Protein AF-A0AAD8E4R3-F1 (afdb_monomer)

Foldseek 3Di:
DVVVVVVPVVDPPPDDDVVVLVVVQLVCLLVVHDDPDDDPDPVVNVVVVVSNVVSVVVVVVVVVVVVVCQQCVPPPDDQQDPVSVLVDQAAEEEEPDPPVVVVVCVQNVDDDGHHYDPDPLVVLVCPQVDPRYDYDDDPLSNLLNCVVNVVPDPPRDDDDHPDDSDDDDDDDDDDPPDPCVVVVVVVVVVCVVVCVVVVCSCCNRPVPCVVVVVVVVCVVCVRGNPPDVVNCVVVVVVVVVVVVVVVVVVVVVVVVVVVVVVVPVVPPVVPD

Secondary structure (DSSP, 8-state):
-HHHHHHHHHS------HHHHHHHHHHHHHTTPPPS---SSHHHHHHHHHHHHHHHHHHHHHHHHHHHHHH---PPPP--SHHHHHHS-PEEEEE--TTHHHHHHTT-SS---EEEES-HHHHHHHHHH-TTEEE---HHHHHHHHHHHT---TT---PPPSS-S----------TT-TTHHHHHHHHHHHHHTTHHHHHHHHHH-TTSHHHHHHHHHHHHHH-----HHHHHHHHHHHHHHHHHHHHHHHHHHHHHHHHHHHSGGGTTT--

Nearest PDB structures (foldseek):
  8ayn-assembly1_A  TM=4.386E-01  e=5.448E-06  Rattus norvegicus
  7oce-assembly1_C  TM=4.559E-01  e=1.064E-05  Rattus norvegicus
  7oca-assembly1_C  TM=4.559E-01  e=1.358E-05  Rattus norvegicus
  8ss4-assembly1_C  TM=4.646E-01  e=2.818E-05  Rattus norvegicus
  8ss3-assembly1_C  TM=4.786E-01  e=5.505E-05  Rattus norvegicus

Structure (mmCIF, N/CA/C/O backbone):
data_AF-A0AAD8E4R3-F1
#
_entry.id   AF-A0AAD8E4R3-F1
#
loop_
_atom_site.group_PDB
_atom_site.id
_atom_site.type_symbol
_atom_site.label_atom_id
_atom_site.label_alt_id
_atom_site.label_comp_id
_atom_site.label_asym_id
_atom_site.label_entity_id
_atom_site.label_seq_id
_atom_site.pdbx_PDB_ins_code
_atom_site.Cartn_x
_atom_site.Cartn_y
_atom_site.Cartn_z
_atom_site.occupancy
_atom_site.B_iso_or_equiv
_atom_site.auth_seq_id
_atom_site.auth_comp_id
_atom_site.auth_asym_id
_atom_site.auth_atom_id
_atom_site.pdbx_PDB_model_num
ATOM 1 N N . MET A 1 1 ? -15.504 -5.323 31.135 1.00 43.97 1 MET A N 1
ATOM 2 C CA . MET A 1 1 ? -16.861 -5.585 31.682 1.00 43.97 1 MET A CA 1
ATOM 3 C C . MET A 1 1 ? -17.057 -6.992 32.255 1.00 43.97 1 MET A C 1
ATOM 5 O O . MET A 1 1 ? -17.792 -7.103 33.225 1.00 43.97 1 MET A O 1
ATOM 9 N N . VAL A 1 2 ? -16.380 -8.045 31.766 1.00 33.94 2 VAL A N 1
ATOM 10 C CA . VAL A 1 2 ? -16.428 -9.391 32.394 1.00 33.94 2 VAL A CA 1
ATOM 11 C C . VAL A 1 2 ? -15.926 -9.370 33.844 1.00 33.94 2 VAL A C 1
ATOM 13 O O . VAL A 1 2 ? -16.535 -9.988 34.706 1.00 33.94 2 VAL A O 1
ATOM 16 N N . VAL A 1 3 ? -14.895 -8.568 34.140 1.00 38.88 3 VAL A N 1
ATOM 17 C CA . VAL A 1 3 ? -14.387 -8.390 35.513 1.00 38.88 3 VAL A CA 1
ATOM 18 C C . VAL A 1 3 ? -15.436 -7.752 36.430 1.00 38.88 3 VAL A C 1
ATOM 20 O O . VAL A 1 3 ? -15.601 -8.230 37.539 1.00 38.88 3 VAL A O 1
ATOM 23 N N . VAL A 1 4 ? -16.212 -6.771 35.944 1.00 44.12 4 VAL A N 1
ATOM 24 C CA . VAL A 1 4 ? -17.293 -6.103 36.706 1.00 44.12 4 VAL A CA 1
ATOM 25 C C . VAL A 1 4 ? -18.466 -7.055 36.974 1.00 44.12 4 VAL A C 1
ATOM 27 O O . VAL A 1 4 ? -19.033 -7.075 38.062 1.00 44.12 4 VAL A O 1
ATOM 30 N N . SER A 1 5 ? -18.797 -7.908 35.999 1.00 42.09 5 SER A N 1
ATOM 31 C CA . SER A 1 5 ? -19.791 -8.972 36.178 1.00 42.09 5 SER A CA 1
ATOM 32 C C . SER A 1 5 ? -19.325 -10.057 37.155 1.00 42.09 5 SER A C 1
ATOM 34 O O . SER A 1 5 ? -20.170 -10.657 37.821 1.00 42.09 5 SER A O 1
ATOM 36 N N . LEU A 1 6 ? -18.020 -10.342 37.223 1.00 40.12 6 LEU A N 1
ATOM 37 C CA . LEU A 1 6 ? -17.458 -11.328 38.145 1.00 40.12 6 LEU A CA 1
ATOM 38 C C . LEU A 1 6 ? -17.364 -10.763 39.569 1.00 40.12 6 LEU A C 1
ATOM 40 O O . LEU A 1 6 ? -17.712 -11.459 40.521 1.00 40.12 6 LEU A O 1
ATOM 44 N N . SER A 1 7 ? -16.979 -9.492 39.727 1.00 42.09 7 SER A N 1
ATOM 45 C CA . SER A 1 7 ? -16.926 -8.829 41.036 1.00 42.09 7 SER A CA 1
ATOM 46 C C . SER A 1 7 ? -18.313 -8.618 41.651 1.00 42.09 7 SER A C 1
ATOM 48 O O . SER A 1 7 ? -18.456 -8.798 42.859 1.00 42.09 7 SER A O 1
ATOM 50 N N . LEU A 1 8 ? -19.357 -8.397 40.842 1.00 47.06 8 LEU A N 1
ATOM 51 C CA . LEU A 1 8 ? -20.755 -8.395 41.306 1.00 47.06 8 LEU A CA 1
ATOM 52 C C . LEU A 1 8 ? -21.269 -9.775 41.759 1.00 47.06 8 LEU A C 1
ATOM 54 O O . LEU A 1 8 ? -22.274 -9.847 42.458 1.00 47.06 8 LEU A O 1
ATOM 58 N N . LYS A 1 9 ? -20.608 -10.870 41.358 1.00 42.19 9 LYS A N 1
ATOM 59 C CA . LYS A 1 9 ? -20.987 -12.247 41.726 1.00 42.19 9 LYS A CA 1
ATOM 60 C C . LYS A 1 9 ? -20.239 -12.756 42.965 1.00 42.19 9 LYS A C 1
ATOM 62 O O . LYS A 1 9 ? -20.738 -13.649 43.640 1.00 42.19 9 LYS A O 1
ATOM 67 N N . ILE A 1 10 ? -19.054 -12.203 43.244 1.00 45.09 10 ILE A N 1
ATOM 68 C CA . ILE A 1 10 ? -18.200 -12.567 44.390 1.00 45.09 10 ILE A CA 1
ATOM 69 C C . ILE A 1 10 ? -18.637 -11.835 45.666 1.00 45.09 10 ILE A C 1
ATOM 71 O O . ILE A 1 10 ? -18.581 -12.405 46.752 1.00 45.09 10 ILE A O 1
ATOM 75 N N . PHE A 1 11 ? -19.134 -10.604 45.548 1.00 42.75 11 PHE A N 1
ATOM 76 C CA . PHE A 1 11 ? -19.785 -9.917 46.656 1.00 42.75 11 PHE A CA 1
ATOM 77 C C . PHE A 1 11 ? -21.289 -10.167 46.579 1.00 42.75 11 PHE A C 1
ATOM 79 O O . PHE A 1 11 ? -21.932 -9.741 45.626 1.00 42.75 11 PHE A O 1
ATOM 86 N N . ASN A 1 12 ? -21.859 -10.834 47.589 1.00 44.38 12 ASN A N 1
ATOM 87 C CA . ASN A 1 12 ? -23.302 -10.855 47.860 1.00 44.38 12 ASN A CA 1
ATOM 88 C C . ASN A 1 12 ? -23.785 -9.412 48.105 1.00 44.38 12 ASN A C 1
ATOM 90 O O . ASN A 1 12 ? -23.977 -8.984 49.244 1.00 44.38 12 ASN A O 1
ATOM 94 N N . ALA A 1 13 ? -23.915 -8.636 47.030 1.00 43.09 13 ALA A N 1
ATOM 95 C CA . ALA A 1 13 ? -24.327 -7.253 47.086 1.00 43.09 13 ALA A CA 1
ATOM 96 C C . ALA A 1 13 ? -25.775 -7.197 47.597 1.00 43.09 13 ALA A C 1
ATOM 98 O O . ALA A 1 13 ? -26.623 -7.995 47.178 1.00 43.09 13 ALA A O 1
ATOM 99 N N . PRO A 1 14 ? -26.068 -6.284 48.535 1.00 42.97 14 PRO A N 1
ATOM 100 C CA . PRO A 1 14 ? -27.365 -6.204 49.177 1.00 42.97 14 PRO A CA 1
ATOM 101 C C . PRO A 1 14 ? -28.417 -5.910 48.113 1.00 42.97 14 PRO A C 1
ATOM 103 O O . PRO A 1 14 ? -28.283 -4.928 47.393 1.00 42.97 14 PRO A O 1
ATOM 106 N N . LYS A 1 15 ? -29.426 -6.787 48.031 1.00 46.97 15 LYS A N 1
ATOM 107 C CA . LYS A 1 15 ? -30.701 -6.676 47.298 1.00 46.97 15 LYS A CA 1
ATOM 108 C C . LYS A 1 15 ? -30.870 -5.310 46.603 1.00 46.97 15 LYS A C 1
ATOM 110 O O . LYS A 1 15 ? -31.522 -4.417 47.146 1.00 46.97 15 LYS A O 1
ATOM 115 N N . SER A 1 16 ? -30.239 -5.127 45.439 1.00 50.09 16 SER A N 1
ATOM 116 C CA . SER A 1 16 ? -30.377 -3.875 44.699 1.00 50.09 16 SER A CA 1
ATOM 117 C C . SER A 1 16 ? -31.810 -3.787 44.181 1.00 50.09 16 SER A C 1
ATOM 119 O O . SER A 1 16 ? -32.475 -4.800 43.941 1.00 50.09 16 SER A O 1
ATOM 121 N N . SER A 1 17 ? -32.336 -2.569 44.081 1.00 54.31 17 SER A N 1
ATOM 122 C CA . SER A 1 17 ? -33.677 -2.347 43.551 1.00 54.31 17 SER A CA 1
ATOM 123 C C . SER A 1 17 ? -33.787 -2.960 42.148 1.00 54.31 17 SER A C 1
ATOM 125 O O . SER A 1 17 ? -32.892 -2.788 41.313 1.00 54.31 17 SER A O 1
ATOM 127 N N . GLY A 1 18 ? -34.886 -3.678 41.882 1.00 64.06 18 GLY A N 1
ATOM 128 C CA . GLY A 1 18 ? -35.057 -4.466 40.650 1.00 64.06 18 GLY A CA 1
ATOM 129 C C . GLY A 1 18 ? -34.831 -3.676 39.353 1.00 64.06 18 GLY A C 1
ATOM 130 O O . GLY A 1 18 ? -34.398 -4.238 38.352 1.00 64.06 18 GLY A O 1
ATOM 131 N N . TYR A 1 19 ? -35.028 -2.356 39.377 1.00 73.06 19 TYR A N 1
ATOM 132 C CA . TYR A 1 19 ? -34.801 -1.462 38.240 1.00 73.06 19 TYR A CA 1
ATOM 133 C C . TYR A 1 19 ? -33.363 -1.495 37.698 1.00 73.06 19 TYR A C 1
ATOM 135 O O . TYR A 1 19 ? -33.174 -1.526 36.483 1.00 73.06 19 TYR A O 1
ATOM 143 N N . SER A 1 20 ? -32.354 -1.533 38.575 1.00 75.69 20 SER A N 1
ATOM 144 C CA . SER A 1 20 ? -30.940 -1.561 38.163 1.00 75.69 20 SER A CA 1
ATOM 145 C C . SER A 1 20 ? -30.567 -2.869 37.456 1.00 75.69 20 SER A C 1
ATOM 147 O O . SER A 1 20 ? -29.884 -2.855 36.433 1.00 75.69 20 SER A O 1
ATOM 149 N N . GLU A 1 21 ? -31.092 -3.996 37.941 1.00 77.00 21 GLU A N 1
ATOM 150 C CA . GLU A 1 21 ? -30.897 -5.319 37.341 1.00 77.00 21 GLU A CA 1
ATOM 151 C C . GLU A 1 21 ? -31.545 -5.403 35.947 1.00 77.00 21 GLU A C 1
ATOM 153 O O . GLU A 1 21 ? -30.944 -5.906 34.996 1.00 77.00 21 GLU A O 1
ATOM 158 N N . HIS A 1 22 ? -32.754 -4.858 35.790 1.00 80.44 22 HIS A N 1
ATOM 159 C CA . HIS A 1 22 ? -33.442 -4.813 34.497 1.00 80.44 22 HIS A CA 1
ATOM 160 C C . HIS A 1 22 ? -32.725 -3.922 33.474 1.00 80.44 22 HIS A C 1
ATOM 162 O O . HIS A 1 22 ? -32.632 -4.288 32.298 1.00 80.44 22 HIS A O 1
ATOM 168 N N . PHE A 1 23 ? -32.180 -2.788 33.917 1.00 81.75 23 PHE A N 1
ATOM 169 C CA . PHE A 1 23 ? -31.399 -1.897 33.064 1.00 81.75 23 PHE A CA 1
ATOM 170 C C . PHE A 1 23 ? -30.114 -2.575 32.569 1.00 81.75 23 PHE A C 1
ATOM 172 O O . PHE A 1 23 ? -29.870 -2.630 31.364 1.00 81.75 23 PHE A O 1
ATOM 179 N N . LEU A 1 24 ? -29.347 -3.194 33.472 1.00 82.31 24 LEU A N 1
ATOM 180 C CA . LEU A 1 24 ? -28.121 -3.917 33.116 1.00 82.31 24 LEU A CA 1
ATOM 181 C C . LEU A 1 24 ? -28.383 -5.079 32.151 1.00 82.31 24 LEU A C 1
ATOM 183 O O . LEU A 1 24 ? -27.604 -5.287 31.219 1.00 82.31 24 LEU A O 1
ATOM 187 N N . ASN A 1 25 ? -29.491 -5.803 32.323 1.00 83.25 25 ASN A N 1
ATOM 188 C CA . ASN A 1 25 ? -29.886 -6.861 31.391 1.00 83.25 25 ASN A CA 1
ATOM 189 C C . ASN A 1 25 ? -30.194 -6.301 29.994 1.00 83.25 25 ASN A C 1
ATOM 191 O O . ASN A 1 25 ? -29.768 -6.883 29.001 1.00 83.25 25 ASN A O 1
ATOM 195 N N . THR A 1 26 ? -30.867 -5.151 29.908 1.00 86.19 26 THR A N 1
ATOM 196 C CA . THR A 1 26 ? -31.157 -4.468 28.633 1.00 86.19 26 THR A CA 1
ATOM 197 C C . THR A 1 26 ? -29.868 -4.054 27.915 1.00 86.19 26 THR A C 1
ATOM 199 O O . THR A 1 26 ? -29.701 -4.360 26.732 1.00 86.19 26 THR A O 1
ATOM 202 N N . CYS A 1 27 ? -28.924 -3.442 28.639 1.00 85.69 27 CYS A N 1
ATOM 203 C CA . CYS A 1 27 ? -27.604 -3.084 28.112 1.00 85.69 27 CYS A CA 1
ATOM 204 C C . CYS A 1 27 ? -26.784 -4.312 27.689 1.00 85.69 27 CYS A C 1
ATOM 206 O O . CYS A 1 27 ? -26.078 -4.261 26.686 1.00 85.69 27 CYS A O 1
ATOM 208 N N . SER A 1 28 ? -26.889 -5.420 28.426 1.00 86.62 28 SER A N 1
ATOM 209 C CA . SER A 1 28 ? -26.170 -6.662 28.114 1.00 86.62 28 SER A CA 1
ATOM 210 C C . SER A 1 28 ? -26.641 -7.269 26.795 1.00 86.62 28 SER A C 1
ATOM 212 O O . SER A 1 28 ? -25.805 -7.596 25.959 1.00 86.62 28 SER A O 1
ATOM 214 N N . VAL A 1 29 ? -27.959 -7.342 26.561 1.00 88.44 29 VAL A N 1
ATOM 215 C CA . VAL A 1 29 ? -28.508 -7.808 25.273 1.00 88.44 29 VAL A CA 1
ATOM 216 C C . VAL A 1 29 ? -28.043 -6.922 24.124 1.00 88.44 29 VAL A C 1
ATOM 218 O O . VAL A 1 29 ? -27.639 -7.441 23.088 1.00 88.44 29 VAL A O 1
ATOM 221 N N . PHE A 1 30 ? -28.057 -5.600 24.320 1.00 88.94 30 PHE A N 1
ATOM 222 C CA . PHE A 1 30 ? -27.606 -4.662 23.296 1.00 88.94 30 PHE A CA 1
ATOM 223 C C . PHE A 1 30 ? -26.139 -4.895 22.927 1.00 88.94 30 PHE A C 1
ATOM 225 O O . PHE A 1 30 ? -25.810 -4.975 21.753 1.00 88.94 30 PHE A O 1
ATOM 232 N N . LEU A 1 31 ? -25.273 -5.113 23.921 1.00 87.00 31 LEU A N 1
ATOM 233 C CA . LEU A 1 31 ? -23.855 -5.443 23.737 1.00 87.00 31 LEU A CA 1
ATOM 234 C C . LEU A 1 31 ? -23.600 -6.899 23.297 1.00 87.00 31 LEU A C 1
ATOM 236 O O . LEU A 1 31 ? -22.450 -7.331 23.286 1.00 87.00 31 LEU A O 1
ATOM 240 N N . SER A 1 32 ? -24.642 -7.665 22.947 1.00 87.50 32 SER A N 1
ATOM 241 C CA . SER A 1 32 ? -24.556 -9.093 22.590 1.00 87.50 32 SER A CA 1
ATOM 242 C C . SER A 1 32 ? -23.911 -9.975 23.673 1.00 87.50 32 SER A C 1
ATOM 244 O O . SER A 1 32 ? -23.294 -10.999 23.384 1.00 87.50 32 SER A O 1
ATOM 246 N N . VAL A 1 33 ? -24.066 -9.592 24.943 1.00 86.94 33 VAL A N 1
ATOM 247 C CA . VAL A 1 33 ? -23.610 -10.348 26.117 1.00 86.94 33 VAL A CA 1
ATOM 248 C C . VAL A 1 33 ? -24.755 -11.236 26.630 1.00 86.94 33 VAL A C 1
ATOM 250 O O . VAL A 1 33 ? -25.892 -10.766 26.741 1.00 86.94 33 VAL A O 1
ATOM 253 N N . PRO A 1 34 ? -24.493 -12.510 26.982 1.00 79.06 34 PRO A N 1
ATOM 254 C CA . PRO A 1 34 ? -25.525 -13.411 27.483 1.00 79.06 34 PRO A CA 1
ATOM 255 C C . PRO A 1 34 ? -26.129 -12.915 28.804 1.00 79.06 34 PRO A C 1
ATOM 257 O O . PRO A 1 34 ? -25.421 -12.535 29.737 1.00 79.06 34 PRO A O 1
ATOM 260 N N . VAL A 1 35 ? -27.460 -12.964 28.896 1.00 82.81 35 VAL A N 1
ATOM 261 C CA . VAL A 1 35 ? -28.218 -12.581 30.095 1.00 82.81 35 VAL A CA 1
ATOM 262 C C . VAL A 1 35 ? -28.508 -13.808 30.956 1.00 82.81 35 VAL A C 1
ATOM 264 O O . VAL A 1 35 ? -28.960 -14.836 30.461 1.00 82.81 35 VAL A O 1
ATOM 267 N N . ASN A 1 36 ? -28.305 -13.687 32.270 1.00 70.56 36 ASN A N 1
ATOM 268 C CA . ASN A 1 36 ? -28.438 -14.805 33.214 1.00 70.56 36 ASN A CA 1
ATOM 269 C C . ASN A 1 36 ? -29.880 -15.113 33.657 1.00 70.56 36 ASN A C 1
ATOM 271 O O . ASN A 1 36 ? -30.116 -16.150 34.275 1.00 70.56 36 ASN A O 1
ATOM 275 N N . ARG A 1 37 ? -30.850 -14.221 33.414 1.00 74.94 37 ARG A N 1
ATOM 276 C CA . ARG A 1 37 ? -32.235 -14.394 33.882 1.00 74.94 37 ARG A CA 1
ATOM 277 C C . ARG A 1 37 ? -33.254 -14.094 32.796 1.00 74.94 37 ARG A C 1
ATOM 279 O O . ARG A 1 37 ? -33.274 -13.012 32.220 1.00 74.94 37 ARG A O 1
ATOM 286 N N . MET A 1 38 ? -34.147 -15.053 32.583 1.00 77.94 38 MET A N 1
ATOM 287 C CA . MET A 1 38 ? -35.231 -14.952 31.614 1.00 77.94 38 MET A CA 1
ATOM 288 C C . MET A 1 38 ? -36.471 -14.274 32.231 1.00 77.94 38 MET A C 1
ATOM 290 O O . MET A 1 38 ? -36.813 -14.569 33.383 1.00 77.94 38 MET A O 1
ATOM 294 N N . PRO A 1 39 ? -37.180 -13.393 31.497 1.00 80.81 39 PRO A N 1
ATOM 295 C CA . PRO A 1 39 ? -38.412 -12.784 31.989 1.00 80.81 39 PRO A CA 1
ATOM 296 C C . PRO A 1 39 ? -39.505 -13.836 32.224 1.00 80.81 39 PRO A C 1
ATOM 298 O O . PRO A 1 39 ? -39.762 -14.676 31.362 1.00 80.81 39 PRO A O 1
ATOM 301 N N . LYS A 1 40 ? -40.186 -13.765 33.375 1.00 81.56 40 LYS A N 1
ATOM 302 C CA . LYS A 1 40 ? -41.201 -14.757 33.782 1.00 81.56 40 LYS A CA 1
ATOM 303 C C . LYS A 1 40 ? -42.574 -14.555 33.125 1.00 81.56 40 LYS A C 1
ATOM 305 O O . LYS A 1 40 ? -43.298 -15.521 32.919 1.00 81.56 40 LYS A O 1
ATOM 310 N N . HIS A 1 41 ? -42.944 -13.316 32.792 1.00 86.19 41 HIS A N 1
ATOM 311 C CA . HIS A 1 41 ? -44.269 -12.989 32.252 1.00 86.19 41 HIS A CA 1
ATOM 312 C C . HIS A 1 41 ? -44.287 -12.935 30.721 1.00 86.19 41 HIS A C 1
ATOM 314 O O . HIS A 1 41 ? -43.417 -12.319 30.107 1.00 86.19 41 HIS A O 1
ATOM 320 N N . GLN A 1 42 ? -45.336 -13.495 30.107 1.00 82.50 42 GLN A N 1
ATOM 321 C CA . GLN A 1 42 ? -45.476 -13.598 28.648 1.00 82.50 42 GLN A CA 1
ATOM 322 C C . GLN A 1 42 ? -45.415 -12.241 27.931 1.00 82.50 42 GLN A C 1
ATOM 324 O O . GLN A 1 42 ? -44.711 -12.108 26.937 1.00 82.50 42 GLN A O 1
ATOM 329 N N . ARG A 1 43 ? -46.083 -11.210 28.465 1.00 86.12 43 ARG A N 1
ATOM 330 C CA . ARG A 1 43 ? -46.062 -9.853 27.882 1.00 86.12 43 ARG A CA 1
ATOM 331 C C . ARG A 1 43 ? -44.645 -9.269 27.835 1.00 86.12 43 ARG A C 1
ATOM 333 O O . ARG A 1 43 ? -44.245 -8.689 26.834 1.00 86.12 43 ARG A O 1
ATOM 340 N N . VAL A 1 44 ? -43.869 -9.478 28.901 1.00 84.44 44 VAL A N 1
ATOM 341 C CA . VAL A 1 44 ? -42.479 -9.007 29.004 1.00 84.44 44 VAL A CA 1
ATOM 342 C C . VAL A 1 44 ? -41.556 -9.822 28.097 1.00 84.44 44 VAL A C 1
ATOM 344 O O . VAL A 1 44 ? -40.633 -9.261 27.518 1.00 84.44 44 VAL A O 1
ATOM 347 N N . ARG A 1 45 ? -41.821 -11.124 27.907 1.00 86.56 45 ARG A N 1
ATOM 348 C CA . ARG A 1 45 ? -41.075 -11.962 26.952 1.00 86.56 45 ARG A CA 1
ATOM 349 C C . ARG A 1 45 ? -41.203 -11.453 25.519 1.00 86.56 45 ARG A C 1
ATOM 351 O O . ARG A 1 45 ? -40.197 -11.438 24.822 1.00 86.56 45 ARG A O 1
ATOM 358 N N . THR A 1 46 ? -42.386 -11.005 25.094 1.00 87.25 46 THR A N 1
ATOM 359 C CA . THR A 1 46 ? -42.575 -10.448 23.744 1.00 87.25 46 THR A CA 1
ATOM 360 C C . THR A 1 46 ? -41.762 -9.169 23.544 1.00 87.25 46 THR A C 1
ATOM 362 O O . THR A 1 46 ? -41.056 -9.043 22.548 1.00 87.25 46 THR A O 1
ATOM 365 N N . VAL A 1 47 ? -41.797 -8.251 24.516 1.00 88.62 47 VAL A N 1
ATOM 366 C CA . VAL A 1 47 ? -41.003 -7.008 24.471 1.00 88.62 47 VAL A CA 1
ATOM 367 C C . VAL A 1 47 ? -39.503 -7.313 24.481 1.00 88.62 47 VAL A C 1
ATOM 369 O O . VAL A 1 47 ? -38.747 -6.750 23.697 1.00 88.62 47 VAL A O 1
ATOM 372 N N . PHE A 1 48 ? -39.072 -8.250 25.325 1.00 87.31 48 PHE A N 1
ATOM 373 C CA . PHE A 1 48 ? -37.678 -8.681 25.400 1.00 87.31 48 PHE A CA 1
ATOM 374 C C . PHE A 1 48 ? -37.200 -9.337 24.099 1.00 87.31 48 PHE A C 1
ATOM 376 O O . PHE A 1 48 ? -36.091 -9.076 23.648 1.00 87.31 48 PHE A O 1
ATOM 383 N N . PHE A 1 49 ? -38.043 -10.146 23.458 1.00 89.12 49 PHE A N 1
ATOM 384 C CA . PHE A 1 49 ? -37.734 -10.741 22.160 1.00 89.12 49 PHE A CA 1
ATOM 385 C C . PHE A 1 49 ? -37.595 -9.679 21.062 1.00 89.12 49 PHE A C 1
ATOM 387 O O . PHE A 1 49 ? -36.636 -9.718 20.296 1.00 89.12 49 PHE A O 1
ATOM 394 N N . ALA A 1 50 ? -38.487 -8.683 21.030 1.00 91.56 50 ALA A N 1
ATOM 395 C CA . ALA A 1 50 ? -38.356 -7.545 20.121 1.00 91.56 50 ALA A CA 1
ATOM 396 C C . ALA A 1 50 ? -37.053 -6.758 20.367 1.00 91.56 50 ALA A C 1
ATOM 398 O O . ALA A 1 50 ? -36.389 -6.362 19.412 1.00 91.56 50 ALA A O 1
ATOM 399 N N . TRP A 1 51 ? -36.643 -6.595 21.631 1.00 91.19 51 TRP A N 1
ATOM 400 C CA . TRP A 1 51 ? -35.370 -5.963 21.993 1.00 91.19 51 TRP A CA 1
ATOM 401 C C . TRP A 1 51 ? -34.148 -6.761 21.521 1.00 91.19 51 TRP A C 1
ATOM 403 O O . TRP A 1 51 ? -33.183 -6.173 21.030 1.00 91.19 51 TRP A O 1
ATOM 413 N N . ILE A 1 52 ? -34.193 -8.094 21.625 1.00 90.88 52 ILE A N 1
ATOM 414 C CA . ILE A 1 52 ? -33.146 -8.973 21.085 1.00 90.88 52 ILE A CA 1
ATOM 415 C C . ILE A 1 52 ? -33.041 -8.797 19.571 1.00 90.88 52 ILE A C 1
ATOM 417 O O . ILE A 1 52 ? -31.941 -8.592 19.066 1.00 90.88 52 ILE A O 1
ATOM 421 N N . LEU A 1 53 ? -34.169 -8.846 18.855 1.00 93.25 53 LEU A N 1
ATOM 422 C CA . LEU A 1 53 ? -34.184 -8.669 17.403 1.00 93.25 53 LEU A CA 1
ATOM 423 C C . LEU A 1 53 ? -33.625 -7.304 17.004 1.00 93.25 53 LEU A C 1
ATOM 425 O O . LEU A 1 53 ? -32.754 -7.238 16.144 1.00 93.25 53 LEU A O 1
ATOM 429 N N . PHE A 1 54 ? -34.069 -6.230 17.661 1.00 93.88 54 PHE A N 1
ATOM 430 C CA . PHE A 1 54 ? -33.537 -4.888 17.437 1.00 93.88 54 PHE A CA 1
ATOM 431 C C . PHE A 1 54 ? -32.019 -4.830 17.649 1.00 93.88 54 PHE A C 1
ATOM 433 O O . PHE A 1 54 ? -31.301 -4.324 16.790 1.00 93.88 54 PHE A O 1
ATOM 440 N N . SER A 1 55 ? -31.528 -5.387 18.760 1.00 93.06 55 SER A N 1
ATOM 441 C CA . SER A 1 55 ? -30.097 -5.407 19.084 1.00 93.06 55 SER A CA 1
ATOM 442 C C . SER A 1 55 ? -29.292 -6.193 18.047 1.00 93.06 55 SER A C 1
ATOM 444 O O . SER A 1 55 ? -28.223 -5.752 17.635 1.00 93.06 55 SER A O 1
ATOM 446 N N . LEU A 1 56 ? -29.828 -7.323 17.575 1.00 92.06 56 LEU A N 1
ATOM 447 C CA . LEU A 1 56 ? -29.217 -8.135 16.526 1.00 92.06 56 LEU A CA 1
ATOM 448 C C . LEU A 1 56 ? -29.143 -7.370 15.202 1.00 92.06 56 LEU A C 1
ATOM 450 O O . LEU A 1 56 ? -28.066 -7.282 14.619 1.00 92.06 56 LEU A O 1
ATOM 454 N N . PHE A 1 57 ? -30.243 -6.754 14.759 1.00 95.12 57 PHE A N 1
ATOM 455 C CA . PHE A 1 57 ? -30.239 -5.934 13.545 1.00 95.12 57 PHE A CA 1
ATOM 456 C C . PHE A 1 57 ? -29.252 -4.772 13.657 1.00 95.12 57 PHE A C 1
ATOM 458 O O . PHE A 1 57 ? -28.429 -4.581 12.763 1.00 95.12 57 PHE A O 1
ATOM 465 N N . PHE A 1 58 ? -29.265 -4.045 14.775 1.00 92.88 58 PHE A N 1
ATOM 466 C CA . PHE A 1 58 ? -28.336 -2.945 15.008 1.00 92.88 58 PHE A CA 1
ATOM 467 C C . PHE A 1 58 ? -26.872 -3.401 14.925 1.00 92.88 58 PHE A C 1
ATOM 469 O O . PHE A 1 58 ? -26.081 -2.792 14.206 1.00 92.88 58 PHE A O 1
ATOM 476 N N . MET A 1 59 ? -26.521 -4.507 15.589 1.00 92.62 59 MET A N 1
ATOM 477 C CA . MET A 1 59 ? -25.162 -5.053 15.556 1.00 92.62 59 MET A CA 1
ATOM 478 C C . MET A 1 59 ? -24.754 -5.524 14.162 1.00 92.62 59 MET A C 1
ATOM 480 O O . MET A 1 59 ? -23.631 -5.259 13.743 1.00 92.62 59 MET A O 1
ATOM 484 N N . THR A 1 60 ? -25.660 -6.154 13.410 1.00 93.69 60 THR A N 1
ATOM 485 C CA . THR A 1 60 ? -25.366 -6.563 12.028 1.00 93.69 60 THR A CA 1
ATOM 486 C C . THR A 1 60 ? -25.12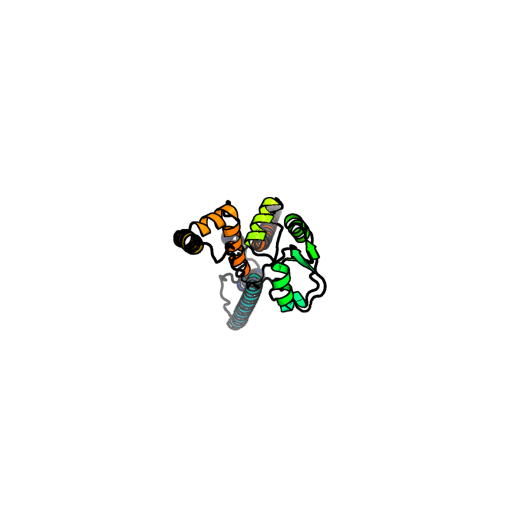8 -5.370 11.105 1.00 93.69 60 THR A C 1
ATOM 488 O O . THR A 1 60 ? -24.185 -5.401 10.320 1.00 93.69 60 THR A O 1
ATOM 491 N N . VAL A 1 61 ? -25.917 -4.295 11.224 1.00 95.19 61 VAL A N 1
ATOM 492 C CA . VAL A 1 61 ? -25.732 -3.069 10.431 1.00 95.19 61 VAL A CA 1
ATOM 493 C C . VAL A 1 61 ? -24.419 -2.384 10.796 1.00 95.19 61 VAL A C 1
ATOM 495 O O . VAL A 1 61 ? -23.655 -2.011 9.909 1.00 95.19 61 VAL A O 1
ATOM 498 N N . PHE A 1 62 ? -24.128 -2.253 12.092 1.00 91.06 62 PHE A N 1
ATOM 499 C CA . PHE A 1 62 ? -22.873 -1.673 12.558 1.00 91.06 62 PHE A CA 1
ATOM 500 C C . PHE A 1 62 ? -21.664 -2.480 12.069 1.00 91.06 62 PHE A C 1
ATOM 502 O O . PHE A 1 62 ? -20.721 -1.907 11.526 1.00 91.06 62 PHE A O 1
ATOM 509 N N . GLN A 1 63 ? -21.710 -3.808 12.196 1.00 90.25 63 GLN A N 1
ATOM 510 C CA . GLN A 1 63 ? -20.655 -4.686 11.703 1.00 90.25 63 GLN A CA 1
ATOM 511 C C . GLN A 1 63 ? -20.492 -4.557 10.186 1.00 90.25 63 GLN A C 1
ATOM 513 O O . GLN A 1 63 ? -19.371 -4.381 9.726 1.00 90.25 63 GLN A O 1
ATOM 518 N N . ALA A 1 64 ? -21.583 -4.585 9.415 1.00 92.25 64 ALA A N 1
ATOM 519 C CA . ALA A 1 64 ? -21.534 -4.433 7.963 1.00 92.25 64 ALA A CA 1
ATOM 520 C C . ALA A 1 64 ? -20.916 -3.090 7.544 1.00 92.25 64 ALA A C 1
ATOM 522 O O . ALA A 1 64 ? -20.068 -3.057 6.654 1.00 92.25 64 ALA A O 1
ATOM 523 N N . PHE A 1 65 ? -21.279 -1.998 8.220 1.00 89.69 65 PHE A N 1
ATOM 524 C CA . PHE A 1 65 ? -20.703 -0.675 7.982 1.00 89.69 65 PHE A CA 1
ATOM 525 C C . PHE A 1 65 ? -19.194 -0.646 8.257 1.00 89.69 65 PHE A C 1
ATOM 527 O O . PHE A 1 65 ? -18.418 -0.213 7.407 1.00 89.69 65 PHE A O 1
ATOM 534 N N . ILE A 1 66 ? -18.762 -1.154 9.414 1.00 86.12 66 ILE A N 1
ATOM 535 C CA . ILE A 1 66 ? -17.342 -1.209 9.785 1.00 86.12 66 ILE A CA 1
ATOM 536 C C . ILE A 1 66 ? -16.554 -2.121 8.835 1.00 86.12 66 ILE A C 1
ATOM 538 O O . ILE A 1 66 ? -15.457 -1.765 8.409 1.00 86.12 66 ILE A O 1
ATOM 542 N N . THR A 1 67 ? -17.109 -3.273 8.454 1.00 86.25 67 THR A N 1
ATOM 543 C CA . THR A 1 67 ? -16.495 -4.170 7.468 1.00 86.25 67 THR A CA 1
ATOM 544 C C . THR A 1 67 ? -16.359 -3.489 6.111 1.00 86.25 67 THR A C 1
ATOM 546 O O . THR A 1 67 ? -15.296 -3.590 5.505 1.00 86.25 67 THR A O 1
ATOM 549 N N . SER A 1 68 ? -17.377 -2.756 5.653 1.00 84.62 68 SER A N 1
ATOM 550 C CA . SER A 1 68 ? -17.297 -1.982 4.410 1.00 84.62 68 SER A CA 1
ATOM 551 C C . SER A 1 68 ? -16.192 -0.932 4.482 1.00 84.62 68 SER A C 1
ATOM 553 O O . SER A 1 68 ? -15.374 -0.864 3.574 1.00 84.62 68 SER A O 1
ATOM 555 N N . PHE A 1 69 ? -16.120 -0.174 5.579 1.00 82.50 69 PHE A N 1
ATOM 556 C CA . PHE A 1 69 ? -15.093 0.847 5.789 1.00 82.50 69 PHE A CA 1
ATOM 557 C C . PHE A 1 69 ? -13.668 0.272 5.786 1.00 82.50 69 PHE A C 1
ATOM 559 O O . PHE A 1 69 ? -12.744 0.903 5.283 1.00 82.50 69 PHE A O 1
ATOM 566 N N . PHE A 1 70 ? -13.472 -0.929 6.335 1.00 77.75 70 PHE A N 1
ATOM 567 C CA . PHE A 1 70 ? -12.164 -1.589 6.307 1.00 77.75 70 PHE A CA 1
ATOM 568 C C . PHE A 1 70 ? -11.844 -2.270 4.975 1.00 77.75 70 PHE A C 1
ATOM 570 O O . PHE A 1 70 ? -10.669 -2.414 4.645 1.00 77.75 70 PHE A O 1
ATOM 577 N N . THR A 1 71 ? -12.861 -2.699 4.227 1.00 76.19 71 THR A N 1
ATOM 578 C CA . THR A 1 71 ? -12.671 -3.344 2.920 1.00 76.19 71 THR A CA 1
ATOM 579 C C . THR A 1 71 ? -12.336 -2.307 1.857 1.00 76.19 71 THR A C 1
ATOM 581 O O . THR A 1 71 ? -11.398 -2.498 1.090 1.00 76.19 71 THR A O 1
ATOM 584 N N . ASP A 1 72 ? -13.054 -1.187 1.856 1.00 71.25 72 ASP A N 1
ATOM 585 C CA . ASP A 1 72 ? -12.785 -0.053 0.986 1.00 71.25 72 ASP A CA 1
ATOM 586 C C . ASP A 1 72 ? -12.810 1.238 1.817 1.00 71.25 72 ASP A C 1
ATOM 588 O O . ASP A 1 72 ? -13.884 1.780 2.101 1.00 71.25 72 ASP A O 1
ATOM 592 N N . PRO A 1 73 ? -11.636 1.752 2.228 1.00 65.44 73 PRO A N 1
ATOM 593 C CA . PRO A 1 73 ? -11.554 2.993 2.990 1.00 65.44 73 PRO A CA 1
ATOM 594 C C . PRO A 1 73 ? -11.900 4.238 2.153 1.00 65.44 73 PRO A C 1
ATOM 596 O O . PRO A 1 73 ? -11.731 5.354 2.645 1.00 65.44 73 PRO A O 1
ATOM 599 N N . GLY A 1 74 ? -12.360 4.082 0.905 1.00 62.19 74 GLY A N 1
ATOM 600 C CA . GLY A 1 74 ? -12.696 5.189 0.020 1.00 62.19 74 GLY A CA 1
ATOM 601 C C . GLY A 1 74 ? -11.442 5.924 -0.430 1.00 62.19 74 GLY A C 1
ATOM 602 O O . GLY A 1 74 ? -11.362 7.150 -0.319 1.00 62.19 74 GLY A O 1
ATOM 603 N N . LYS A 1 75 ? -10.425 5.182 -0.893 1.00 65.69 75 LYS A N 1
ATOM 604 C CA . LYS A 1 75 ? -9.239 5.814 -1.490 1.00 65.69 75 LYS A CA 1
ATOM 605 C C . LYS A 1 75 ? -9.703 6.670 -2.671 1.00 65.69 75 LYS A C 1
ATOM 607 O O . LYS A 1 75 ? -10.493 6.216 -3.493 1.00 65.69 75 LYS A O 1
ATOM 612 N N . LEU A 1 76 ? -9.211 7.909 -2.747 1.00 67.69 76 LEU A N 1
ATOM 613 C CA . 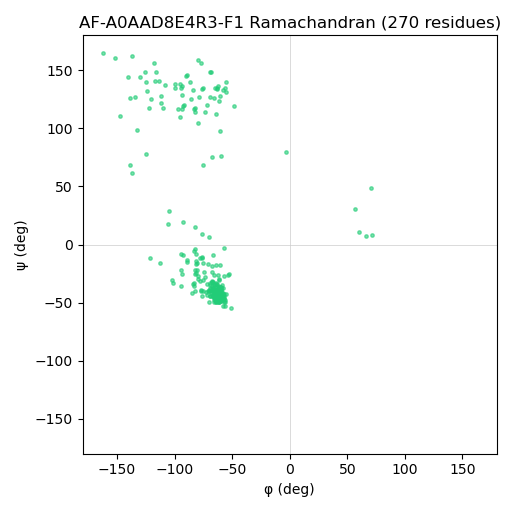LEU A 1 76 ? -9.463 8.762 -3.905 1.00 67.69 76 LEU A CA 1
ATOM 614 C C . LEU A 1 76 ? -9.006 8.036 -5.166 1.00 67.69 76 LEU A C 1
ATOM 616 O O . LEU A 1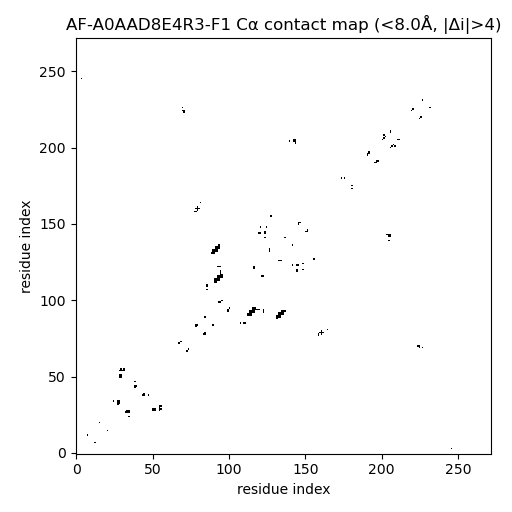 76 ? -7.874 7.540 -5.208 1.00 67.69 76 LEU A O 1
ATOM 620 N N . HIS A 1 77 ? -9.891 8.017 -6.164 1.00 80.00 77 HIS A N 1
ATOM 621 C CA . HIS A 1 77 ? -9.598 7.502 -7.494 1.00 80.00 77 HIS A CA 1
ATOM 622 C C . HIS A 1 77 ? -8.273 8.087 -7.983 1.00 80.00 77 HIS A C 1
ATOM 624 O O . HIS A 1 77 ? -8.115 9.309 -8.051 1.00 80.00 77 HIS A O 1
ATOM 630 N N . GLN A 1 78 ? -7.305 7.212 -8.243 1.00 83.06 78 GLN A N 1
ATOM 631 C CA . GLN A 1 78 ? -6.031 7.597 -8.835 1.00 83.06 78 GLN A CA 1
ATOM 632 C C . GLN A 1 78 ? -6.170 7.532 -10.351 1.00 83.06 78 GLN A C 1
ATOM 634 O O . GLN A 1 78 ? -6.875 6.672 -10.867 1.00 83.06 78 GLN A O 1
ATOM 639 N N . ILE A 1 79 ? -5.483 8.431 -11.054 1.00 84.56 79 ILE A N 1
ATOM 640 C CA . ILE A 1 79 ? -5.455 8.430 -12.518 1.00 84.56 79 ILE A CA 1
ATOM 641 C C . ILE A 1 79 ? -4.780 7.138 -12.974 1.00 84.56 79 ILE A C 1
ATOM 643 O O . ILE A 1 79 ? -3.581 6.971 -12.746 1.00 84.56 79 ILE A O 1
ATOM 647 N N . ASP A 1 80 ? -5.542 6.246 -13.602 1.00 85.62 80 ASP A N 1
ATOM 648 C CA . ASP A 1 80 ? -5.073 4.898 -13.954 1.00 85.62 80 ASP A CA 1
ATOM 649 C C . ASP A 1 80 ? -5.150 4.601 -15.456 1.00 85.62 80 ASP A C 1
ATOM 651 O O . ASP A 1 80 ? -4.585 3.620 -15.939 1.00 85.62 80 ASP A O 1
ATOM 655 N N . THR A 1 81 ? -5.826 5.469 -16.214 1.00 84.44 81 THR A N 1
ATOM 656 C CA . THR A 1 81 ? -5.974 5.341 -17.664 1.00 84.44 81 THR A CA 1
ATOM 657 C C . THR A 1 81 ? -5.355 6.522 -18.403 1.00 84.44 81 THR A C 1
ATOM 659 O O . THR A 1 81 ? -5.223 7.634 -17.882 1.00 84.44 81 THR A O 1
ATOM 662 N N . ASN A 1 82 ? -4.992 6.291 -19.667 1.00 80.31 82 ASN A N 1
ATOM 663 C CA . ASN A 1 82 ? -4.490 7.356 -20.535 1.00 80.31 82 ASN A CA 1
ATOM 664 C C . ASN A 1 82 ? -5.540 8.459 -20.727 1.00 80.31 82 ASN A C 1
ATOM 666 O O . ASN A 1 82 ? -5.193 9.633 -20.679 1.00 80.31 82 ASN A O 1
ATOM 670 N N . GLU A 1 83 ? -6.814 8.090 -20.878 1.00 82.56 83 GLU A N 1
ATOM 671 C CA . GLU A 1 83 ? -7.920 9.041 -21.046 1.00 82.56 83 GLU A CA 1
ATOM 672 C C . GLU A 1 83 ? -8.076 9.953 -19.819 1.00 82.56 83 GLU A C 1
ATOM 674 O O . GLU A 1 83 ? -8.242 11.167 -19.946 1.00 82.56 83 GLU A O 1
ATOM 679 N N . GLU A 1 84 ? -7.961 9.402 -18.610 1.00 85.62 84 GLU A N 1
ATOM 680 C CA . GLU A 1 84 ? -7.973 10.193 -17.376 1.00 85.62 84 GLU A CA 1
ATOM 681 C C . GLU A 1 84 ? -6.749 11.104 -17.267 1.00 85.62 84 GLU A C 1
ATOM 683 O O . GLU A 1 84 ? -6.866 12.259 -16.854 1.00 85.62 84 GLU A O 1
ATOM 688 N N . LEU A 1 85 ? -5.572 10.620 -17.669 1.00 85.25 85 LEU A N 1
ATOM 689 C CA . LEU A 1 85 ? -4.344 11.412 -17.658 1.00 85.25 85 LEU A CA 1
ATOM 690 C C . LEU A 1 85 ? -4.397 12.571 -18.655 1.00 85.25 85 LEU A C 1
ATOM 692 O O . LEU A 1 85 ? -3.912 13.668 -18.352 1.00 85.25 85 LEU A O 1
ATOM 696 N N . GLU A 1 86 ? -4.999 12.352 -19.819 1.00 81.75 86 GLU A N 1
ATOM 697 C CA . GLU A 1 86 ? -5.243 13.388 -20.819 1.00 81.75 86 GLU A CA 1
ATOM 698 C C . GLU A 1 86 ? -6.196 14.462 -20.293 1.00 81.75 86 GLU A C 1
ATOM 700 O O . GLU A 1 86 ? -5.883 15.646 -20.407 1.00 81.75 86 GLU A O 1
ATOM 705 N N . ASN A 1 87 ? -7.284 14.059 -19.632 1.00 85.12 87 ASN A N 1
ATOM 706 C CA . ASN A 1 87 ? -8.260 14.976 -19.037 1.00 85.12 87 ASN A CA 1
ATOM 707 C C . ASN A 1 87 ? -7.785 15.628 -17.723 1.00 85.12 87 ASN A C 1
ATOM 709 O O . ASN A 1 87 ? -8.415 16.561 -17.225 1.00 85.12 87 ASN A O 1
ATOM 713 N N . SER A 1 88 ? -6.680 15.154 -17.142 1.00 84.75 88 SER A N 1
ATOM 714 C CA . SER A 1 88 ? -6.128 15.696 -15.898 1.00 84.75 88 SER A CA 1
ATOM 715 C C . SER A 1 88 ? -5.328 16.988 -16.102 1.00 84.75 88 SER A C 1
ATOM 717 O O . SER A 1 88 ? -4.737 17.224 -17.155 1.00 84.75 88 SER A O 1
ATOM 719 N N . ASN A 1 89 ? -5.166 17.773 -15.035 1.00 84.75 89 ASN A N 1
ATOM 720 C CA . ASN A 1 89 ? -4.276 18.944 -15.012 1.00 84.75 89 ASN A CA 1
ATOM 721 C C . ASN A 1 89 ? -2.796 18.588 -14.753 1.00 84.75 89 ASN A C 1
ATOM 723 O O . ASN A 1 89 ? -2.006 19.458 -14.390 1.00 84.75 89 ASN A O 1
ATOM 727 N N . LEU A 1 90 ? -2.410 17.312 -14.889 1.00 84.94 90 LEU A N 1
ATOM 728 C CA . LEU A 1 90 ? -1.026 16.895 -14.679 1.00 84.94 90 LEU A CA 1
ATOM 729 C C . LEU A 1 90 ? -0.139 17.304 -15.852 1.00 84.94 90 LEU A C 1
ATOM 731 O O . LEU A 1 90 ? -0.465 17.069 -17.023 1.00 84.94 90 LEU A O 1
ATOM 735 N N . ASN A 1 91 ? 1.027 17.845 -15.511 1.00 85.38 91 ASN A N 1
ATOM 736 C CA . ASN A 1 91 ? 2.073 18.154 -16.466 1.00 85.38 91 ASN A CA 1
ATOM 737 C C . ASN A 1 91 ? 2.832 16.880 -16.831 1.00 85.38 91 ASN A C 1
ATOM 739 O O . ASN A 1 91 ? 3.339 16.156 -15.969 1.00 85.38 91 ASN A O 1
ATOM 743 N N . LEU A 1 92 ? 2.938 16.621 -18.130 1.00 82.31 92 LEU A N 1
ATOM 744 C CA . LEU A 1 92 ? 3.657 15.466 -18.642 1.00 82.31 92 LEU A CA 1
ATOM 745 C C . LEU A 1 92 ? 5.145 15.785 -18.735 1.00 82.31 92 LEU A C 1
ATOM 747 O O . LEU A 1 92 ? 5.547 16.823 -19.267 1.00 82.31 92 LEU A O 1
ATOM 751 N N . SER A 1 93 ? 5.973 14.871 -18.243 1.00 80.19 93 SER A N 1
ATOM 752 C CA . SER A 1 93 ? 7.422 14.999 -18.317 1.00 80.19 93 SER A CA 1
ATOM 753 C C . SER A 1 93 ? 8.081 13.745 -18.862 1.00 80.19 93 SER A C 1
ATOM 755 O O . SER A 1 93 ? 7.654 12.617 -18.608 1.00 80.19 93 SER A O 1
ATOM 757 N N . PHE A 1 94 ? 9.145 13.955 -19.632 1.00 76.75 94 PHE A N 1
ATOM 758 C CA . PHE A 1 94 ? 9.944 12.863 -20.162 1.00 76.75 94 PHE A CA 1
ATOM 759 C C . PHE A 1 94 ? 11.393 13.277 -20.397 1.00 76.75 94 PHE A C 1
ATOM 761 O O . PHE A 1 94 ? 11.753 14.452 -20.529 1.00 76.75 94 PHE A O 1
ATOM 768 N N . ILE A 1 95 ? 12.247 12.263 -20.477 1.00 75.75 95 ILE A N 1
ATOM 769 C CA . ILE A 1 95 ? 13.646 12.428 -20.850 1.00 75.75 95 ILE A CA 1
ATOM 770 C C . ILE A 1 95 ? 13.736 12.639 -22.354 1.00 75.75 95 ILE A C 1
ATOM 772 O O . ILE A 1 95 ? 13.145 11.889 -23.135 1.00 75.75 95 ILE A O 1
ATOM 776 N N . ARG A 1 96 ? 14.535 13.631 -22.760 1.00 67.38 96 ARG A N 1
ATOM 777 C CA . ARG A 1 96 ? 14.913 13.870 -24.156 1.00 67.38 96 ARG A CA 1
ATOM 778 C C . ARG A 1 96 ? 15.800 12.720 -24.655 1.00 67.38 96 ARG A C 1
ATOM 780 O O . ARG A 1 96 ? 17.014 12.863 -24.762 1.00 67.38 96 ARG A O 1
ATOM 787 N N . PHE A 1 97 ? 15.193 11.572 -24.937 1.00 62.53 97 PHE A N 1
ATOM 788 C CA . PHE A 1 97 ? 15.799 10.464 -25.663 1.00 62.53 97 PHE A CA 1
ATOM 789 C C . PHE A 1 97 ? 15.159 10.404 -27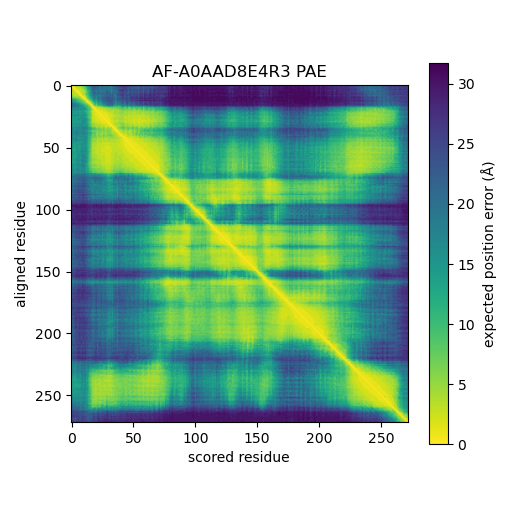.050 1.00 62.53 97 PHE A C 1
ATOM 791 O O . PHE A 1 97 ? 13.952 10.579 -27.207 1.00 62.53 97 PHE A O 1
ATOM 798 N N . THR A 1 98 ? 15.971 10.194 -28.078 1.00 51.59 98 THR A N 1
ATOM 799 C CA . THR A 1 98 ? 15.560 10.308 -29.487 1.00 51.59 98 THR A CA 1
ATOM 800 C C . THR A 1 98 ? 14.493 9.285 -29.909 1.00 51.59 98 THR A C 1
ATOM 802 O O . THR A 1 98 ? 13.804 9.523 -30.894 1.00 51.59 98 THR A O 1
ATOM 805 N N . GLY A 1 99 ? 14.297 8.198 -29.148 1.00 57.09 99 GLY A N 1
ATOM 806 C CA . GLY A 1 99 ? 13.248 7.192 -29.387 1.00 57.09 99 GLY A CA 1
ATOM 807 C C . GLY A 1 99 ? 11.942 7.399 -28.603 1.00 57.09 99 GLY A C 1
ATOM 808 O O . GLY A 1 99 ? 10.866 7.162 -29.143 1.00 57.09 99 GLY A O 1
ATOM 809 N N . THR A 1 100 ? 12.000 7.889 -27.359 1.00 55.66 100 THR A N 1
ATOM 810 C CA . THR A 1 100 ? 10.810 8.055 -26.495 1.00 55.66 100 THR A CA 1
ATOM 811 C C . THR A 1 100 ? 9.872 9.156 -26.987 1.00 55.66 100 THR A C 1
ATOM 813 O O . THR A 1 100 ? 8.657 9.023 -26.880 1.00 55.66 100 THR A O 1
ATOM 816 N N . LEU A 1 101 ? 10.424 10.209 -27.597 1.00 55.75 101 LEU A N 1
ATOM 817 C CA . LEU A 1 101 ? 9.667 11.315 -28.198 1.00 55.75 101 LEU A CA 1
ATOM 818 C C . LEU A 1 101 ? 8.716 10.868 -29.316 1.00 55.75 101 LEU A C 1
ATOM 820 O O . LEU A 1 101 ? 7.598 11.370 -29.401 1.00 55.75 101 LEU A O 1
ATOM 824 N N . ASN A 1 102 ? 9.150 9.932 -30.164 1.00 58.38 102 ASN A N 1
ATOM 825 C CA . ASN A 1 102 ? 8.335 9.447 -31.279 1.00 58.38 102 ASN A CA 1
ATOM 826 C C . ASN A 1 102 ? 7.258 8.466 -30.803 1.00 58.38 102 ASN A C 1
ATOM 828 O O . ASN A 1 102 ? 6.125 8.556 -31.263 1.00 58.38 102 ASN A O 1
ATOM 832 N N . CYS A 1 103 ? 7.575 7.593 -29.841 1.00 58.50 103 CYS A N 1
ATOM 833 C CA . CYS A 1 103 ? 6.588 6.690 -29.242 1.00 58.50 103 CYS A CA 1
ATOM 834 C C . CYS A 1 103 ? 5.478 7.451 -28.502 1.00 58.50 103 CYS A C 1
ATOM 836 O O . CYS A 1 103 ? 4.333 7.020 -28.528 1.00 58.50 103 CYS A O 1
ATOM 838 N N . TRP A 1 104 ? 5.793 8.592 -27.877 1.00 58.66 104 TRP A N 1
ATOM 839 C CA . TRP A 1 104 ? 4.812 9.371 -27.114 1.00 58.66 104 TRP A CA 1
ATOM 840 C C . TRP A 1 104 ? 3.966 10.318 -27.967 1.00 58.66 104 TRP A C 1
ATOM 842 O O . TRP A 1 104 ? 2.779 10.468 -27.698 1.00 58.66 104 TRP A O 1
ATOM 852 N N . LYS A 1 105 ? 4.525 10.899 -29.040 1.00 58.06 105 LYS A N 1
ATOM 853 C CA . LYS A 1 105 ? 3.733 11.649 -30.038 1.00 58.06 105 LYS A CA 1
ATOM 854 C C . LYS A 1 105 ? 2.618 10.805 -30.666 1.00 58.06 105 LYS A C 1
ATOM 856 O O . LYS A 1 105 ? 1.620 11.361 -31.101 1.00 58.06 105 LYS A O 1
ATOM 861 N N . LEU A 1 106 ? 2.805 9.486 -30.719 1.00 57.44 106 LEU A N 1
ATOM 862 C CA . LEU A 1 106 ? 1.789 8.532 -31.163 1.00 57.44 106 LEU A CA 1
ATOM 863 C C . LEU A 1 106 ? 0.754 8.203 -30.073 1.00 57.44 106 LEU A C 1
ATOM 865 O O . LEU A 1 106 ? -0.332 7.750 -30.411 1.00 57.44 106 LEU A O 1
ATOM 869 N N . PHE A 1 107 ? 1.089 8.408 -28.794 1.00 58.75 107 PHE A N 1
ATOM 870 C CA . PHE A 1 107 ? 0.303 7.940 -27.647 1.00 58.75 107 PHE A CA 1
ATOM 871 C C . PHE A 1 107 ? -0.546 9.024 -26.980 1.00 58.75 107 PHE A C 1
ATOM 873 O O . PHE A 1 107 ? -1.624 8.719 -26.491 1.00 58.75 107 PHE A O 1
ATOM 880 N N . VAL A 1 108 ? -0.072 10.271 -26.960 1.00 60.03 108 VAL A N 1
ATOM 881 C CA . VAL A 1 108 ? -0.787 11.413 -26.374 1.00 60.03 108 VAL A CA 1
ATOM 882 C C . VAL A 1 108 ? -0.895 12.486 -27.447 1.00 60.03 108 VAL A C 1
ATOM 884 O O . VAL A 1 108 ? -0.106 13.428 -27.507 1.00 60.03 108 VAL A O 1
ATOM 887 N N . ALA A 1 109 ? -1.837 12.290 -28.368 1.00 55.19 109 ALA A N 1
ATOM 888 C CA . ALA A 1 109 ? -2.013 13.162 -29.527 1.00 55.19 109 ALA A CA 1
ATOM 889 C C . ALA A 1 109 ? -2.581 14.547 -29.153 1.00 55.19 109 ALA A C 1
ATOM 891 O O . ALA A 1 109 ? -2.483 15.474 -29.955 1.00 55.19 109 ALA A O 1
ATOM 892 N N . ASN A 1 110 ? -3.159 14.695 -27.951 1.00 60.28 110 ASN A N 1
ATOM 893 C CA . ASN A 1 110 ? -4.041 15.820 -27.630 1.00 60.28 110 ASN A CA 1
ATOM 894 C C . ASN A 1 110 ? -3.501 16.819 -26.582 1.00 60.28 110 ASN A C 1
ATOM 896 O O . ASN A 1 110 ? -4.009 17.935 -26.495 1.00 60.28 110 ASN A O 1
ATOM 900 N N . LYS A 1 111 ? -2.461 16.476 -25.804 1.00 63.81 111 LYS A N 1
ATOM 901 C CA . LYS A 1 111 ? -1.823 17.413 -24.853 1.00 63.81 111 LYS A CA 1
ATOM 902 C C . LYS A 1 111 ? -0.639 18.131 -25.505 1.00 63.81 111 LYS A C 1
ATOM 904 O O . LYS A 1 111 ? 0.339 17.502 -25.903 1.00 63.81 111 LYS A O 1
ATOM 909 N N . SER A 1 112 ? -0.721 19.458 -25.591 1.00 58.78 112 SER A N 1
ATOM 910 C CA . SER A 1 112 ? 0.248 20.309 -26.297 1.00 58.78 112 SER A CA 1
ATOM 911 C C . SER A 1 112 ? 1.510 20.645 -25.497 1.00 58.78 112 SER A C 1
ATOM 913 O O . SER A 1 112 ? 2.530 20.980 -26.097 1.00 58.78 112 SER A O 1
ATOM 915 N N . GLU A 1 113 ? 1.466 20.560 -24.165 1.00 69.75 113 GLU A N 1
ATOM 916 C CA . GLU A 1 113 ? 2.564 20.996 -23.296 1.00 69.75 113 GLU A CA 1
ATOM 917 C C . GLU A 1 113 ? 3.242 19.827 -22.582 1.00 69.75 113 GLU A C 1
ATOM 919 O O . GLU A 1 113 ? 2.610 18.997 -21.926 1.00 69.75 113 GLU A O 1
ATOM 924 N N . PHE A 1 114 ? 4.566 19.778 -22.711 1.00 76.56 114 PHE A N 1
ATOM 925 C CA . PHE A 1 114 ? 5.411 18.778 -22.079 1.00 76.56 114 PHE A CA 1
ATOM 926 C C . PHE A 1 114 ? 6.711 19.391 -21.574 1.00 76.56 114 PHE A C 1
ATOM 928 O O . PHE A 1 114 ? 7.322 20.245 -22.224 1.00 76.56 114 PHE A O 1
ATOM 935 N N . ILE A 1 115 ? 7.181 18.891 -20.432 1.00 79.88 115 ILE A N 1
ATOM 936 C CA . ILE A 1 115 ? 8.472 19.274 -19.869 1.00 79.88 115 ILE A CA 1
ATOM 937 C C . ILE A 1 115 ? 9.527 18.246 -20.263 1.00 79.88 115 ILE A C 1
ATOM 939 O O . ILE A 1 115 ? 9.491 17.074 -19.883 1.00 79.88 115 ILE A O 1
ATOM 943 N N . LEU A 1 116 ? 10.506 18.718 -21.027 1.00 80.88 116 LEU A N 1
ATOM 944 C CA . LEU A 1 116 ? 11.652 17.931 -21.454 1.00 80.88 116 LEU A CA 1
ATOM 945 C C . LEU A 1 116 ? 12.808 18.076 -20.475 1.00 80.88 116 LEU A C 1
ATOM 947 O O . LEU A 1 116 ? 13.398 19.150 -20.345 1.00 80.88 116 LEU A O 1
ATOM 951 N N . PHE A 1 117 ? 13.224 16.957 -19.897 1.00 82.62 117 PHE A N 1
ATOM 952 C CA . PHE A 1 117 ? 14.424 16.900 -19.076 1.00 82.62 117 PHE A CA 1
ATOM 953 C C . PHE A 1 117 ? 15.609 16.349 -19.871 1.00 82.62 117 PHE A C 1
ATOM 955 O O . PHE A 1 117 ? 15.515 15.341 -20.575 1.00 82.62 117 PHE A O 1
ATOM 962 N N . LYS A 1 118 ? 16.766 17.007 -19.736 1.00 81.31 118 LYS A N 1
ATOM 963 C CA . LYS A 1 118 ? 18.036 16.530 -20.311 1.00 81.31 118 LYS A CA 1
ATOM 964 C C . LYS A 1 118 ? 18.655 15.401 -19.480 1.00 81.31 118 LYS A C 1
ATOM 966 O O . LYS A 1 118 ? 19.338 14.545 -20.026 1.00 81.31 118 LYS A O 1
ATOM 971 N N . ASN A 1 119 ? 18.430 15.411 -18.166 1.00 82.81 119 ASN A N 1
ATOM 972 C CA . ASN A 1 119 ? 19.006 14.452 -17.228 1.00 82.81 119 ASN A CA 1
ATOM 973 C C . ASN A 1 119 ? 17.896 13.757 -16.425 1.00 82.81 119 ASN A C 1
ATOM 975 O O . ASN A 1 119 ? 17.022 14.423 -15.869 1.00 82.81 119 ASN A O 1
ATOM 979 N N . ARG A 1 120 ? 17.974 12.422 -16.336 1.00 81.50 120 ARG A N 1
ATOM 980 C CA . ARG A 1 120 ? 17.033 11.576 -15.588 1.00 81.50 120 ARG A CA 1
ATOM 981 C C . ARG A 1 120 ? 17.004 11.923 -14.105 1.00 81.50 120 ARG A C 1
ATOM 983 O O . ARG A 1 120 ? 15.931 12.020 -13.530 1.00 81.50 120 ARG A O 1
ATOM 990 N N . SER A 1 121 ? 18.163 12.177 -13.501 1.00 81.31 121 SER A N 1
ATOM 991 C CA . SER A 1 121 ? 18.259 12.487 -12.071 1.00 81.31 121 SER A CA 1
ATOM 992 C C . SER A 1 121 ? 17.535 13.786 -11.713 1.00 81.31 121 SER A C 1
ATOM 994 O O . SER A 1 121 ? 16.926 13.875 -10.654 1.00 81.31 121 SER A O 1
ATOM 996 N N . ILE A 1 122 ? 17.559 14.779 -12.610 1.00 84.25 122 ILE A N 1
ATOM 997 C CA . ILE A 1 122 ? 16.852 16.055 -12.416 1.00 84.25 122 ILE A CA 1
ATOM 998 C C . ILE A 1 122 ? 15.344 15.847 -12.558 1.00 84.25 122 ILE A C 1
ATOM 1000 O O . ILE A 1 122 ? 14.590 16.343 -11.729 1.00 84.25 122 ILE A O 1
ATOM 1004 N N . MET A 1 123 ? 14.915 15.081 -13.566 1.00 86.00 123 MET A N 1
ATOM 1005 C CA . MET A 1 123 ? 13.505 14.728 -13.754 1.00 86.00 123 MET A CA 1
ATOM 1006 C C . MET A 1 123 ? 12.939 14.033 -12.514 1.00 86.00 123 MET A C 1
ATOM 1008 O O . MET A 1 123 ? 11.900 14.442 -12.012 1.00 86.00 123 MET A O 1
ATOM 1012 N N . PHE A 1 124 ? 13.638 13.020 -11.993 1.00 84.44 124 PHE A N 1
ATOM 1013 C CA . PHE A 1 124 ? 13.175 12.280 -10.822 1.00 84.44 124 PHE A CA 1
ATOM 1014 C C . PHE A 1 124 ? 13.171 13.135 -9.553 1.00 84.44 124 PHE A C 1
ATOM 1016 O O . PHE A 1 124 ? 12.160 13.146 -8.867 1.00 84.44 124 PHE A O 1
ATOM 1023 N N . ARG A 1 125 ? 14.210 13.935 -9.274 1.00 82.88 125 ARG A N 1
ATOM 1024 C CA . ARG A 1 125 ? 14.176 14.885 -8.140 1.00 82.88 125 ARG A CA 1
ATOM 1025 C C . ARG A 1 125 ? 13.024 15.882 -8.237 1.00 82.88 125 ARG A C 1
ATOM 1027 O O . ARG A 1 125 ? 12.453 16.276 -7.228 1.00 82.88 125 ARG A O 1
ATOM 1034 N N . TYR A 1 126 ? 12.711 16.328 -9.447 1.00 84.19 126 TYR A N 1
ATOM 1035 C CA . TYR A 1 126 ? 11.620 17.263 -9.666 1.00 84.19 126 TYR A CA 1
ATOM 1036 C C . TYR A 1 126 ? 10.250 16.594 -9.490 1.00 84.19 126 TYR A C 1
ATOM 1038 O O . TYR A 1 126 ? 9.378 17.167 -8.843 1.00 84.19 126 TYR A O 1
ATOM 1046 N N . PHE A 1 127 ? 10.094 15.366 -9.992 1.00 83.75 127 PHE A N 1
ATOM 1047 C CA . PHE A 1 127 ? 8.914 14.520 -9.795 1.00 83.75 127 PHE A CA 1
ATOM 1048 C C . PHE A 1 127 ? 8.649 14.227 -8.313 1.00 83.75 127 PHE A C 1
ATOM 1050 O O . PHE A 1 127 ? 7.520 14.355 -7.862 1.00 83.75 127 PHE A O 1
ATOM 1057 N N . LEU A 1 128 ? 9.687 13.912 -7.536 1.00 80.31 128 LEU A N 1
ATOM 1058 C CA . LEU A 1 128 ? 9.560 13.624 -6.104 1.00 80.31 128 LEU A CA 1
ATOM 1059 C C . LEU A 1 128 ? 9.082 14.824 -5.280 1.00 80.31 128 LEU A C 1
ATOM 1061 O O . LEU A 1 128 ? 8.365 14.654 -4.298 1.00 80.31 128 LEU A O 1
ATOM 1065 N N . HIS A 1 129 ? 9.466 16.035 -5.680 1.00 81.12 129 HIS A N 1
ATOM 1066 C CA . HIS A 1 129 ? 9.093 17.260 -4.972 1.00 81.12 129 HIS A CA 1
ATOM 1067 C C . HIS A 1 129 ? 7.816 17.923 -5.501 1.00 81.12 129 HIS A C 1
ATOM 1069 O O . HIS A 1 129 ? 7.322 18.860 -4.875 1.00 81.12 129 HIS A O 1
ATOM 1075 N N . SER A 1 130 ? 7.276 17.471 -6.635 1.00 80.31 130 SER A N 1
ATOM 1076 C CA . SER A 1 130 ? 6.160 18.137 -7.310 1.00 80.31 130 SER A CA 1
ATOM 1077 C C . SER A 1 130 ? 4.974 17.190 -7.479 1.00 80.31 130 SER A C 1
ATOM 1079 O O . SER A 1 130 ? 5.052 16.219 -8.221 1.00 80.31 130 SER A O 1
ATOM 1081 N N . SER A 1 131 ? 3.833 17.515 -6.868 1.00 74.25 131 SER A N 1
ATOM 1082 C CA . SER A 1 131 ? 2.627 16.668 -6.890 1.00 74.25 131 SER A CA 1
ATOM 1083 C C . SER A 1 131 ? 1.835 16.694 -8.205 1.00 74.25 131 SER A C 1
ATOM 1085 O O . SER A 1 131 ? 0.939 15.879 -8.392 1.00 74.25 131 SER A O 1
ATOM 1087 N N . ASN A 1 132 ? 2.141 17.620 -9.120 1.00 84.12 132 ASN A N 1
ATOM 1088 C CA . ASN A 1 132 ? 1.357 17.860 -10.342 1.00 84.12 132 ASN A CA 1
ATOM 1089 C C . ASN A 1 132 ? 2.026 17.314 -11.614 1.00 84.12 132 ASN A C 1
ATOM 1091 O O . ASN A 1 132 ? 1.849 17.873 -12.700 1.00 84.12 132 ASN A O 1
ATOM 1095 N N . PHE A 1 133 ? 2.828 16.256 -11.489 1.00 83.50 133 PHE A N 1
ATOM 1096 C CA . PHE A 1 133 ? 3.611 15.711 -12.594 1.00 83.50 133 PHE A CA 1
ATOM 1097 C C . PHE A 1 133 ? 3.349 14.232 -12.820 1.00 83.50 133 PHE A C 1
ATOM 1099 O O . PHE A 1 133 ? 3.295 13.443 -11.883 1.00 83.50 133 PHE A O 1
ATOM 1106 N N . ALA A 1 134 ? 3.272 13.861 -14.093 1.00 85.56 134 ALA A N 1
ATOM 1107 C CA . ALA A 1 134 ? 3.325 12.479 -14.532 1.00 85.56 134 ALA A CA 1
ATOM 1108 C C . ALA A 1 134 ? 4.603 12.250 -15.344 1.00 85.56 134 ALA A C 1
ATOM 1110 O O . ALA A 1 134 ? 5.043 13.102 -16.127 1.00 85.56 134 ALA A O 1
ATOM 1111 N N . VAL A 1 135 ? 5.215 11.088 -15.137 1.00 83.69 135 VAL A N 1
ATOM 1112 C CA . VAL A 1 135 ? 6.456 10.684 -15.797 1.00 83.69 135 VAL A CA 1
ATOM 1113 C C . VAL A 1 135 ? 6.183 9.406 -16.568 1.00 83.69 135 VAL A C 1
ATOM 1115 O O . VAL A 1 135 ? 5.776 8.406 -15.980 1.00 83.69 135 VAL A O 1
ATOM 1118 N N . LEU A 1 136 ? 6.484 9.406 -17.867 1.00 80.94 136 LEU A N 1
ATOM 1119 C CA . LEU A 1 136 ? 6.592 8.151 -18.599 1.00 80.94 136 LEU A CA 1
ATOM 1120 C C . LEU A 1 136 ? 7.976 7.553 -18.388 1.00 80.94 136 LEU A C 1
ATOM 1122 O O . LEU A 1 136 ? 8.983 8.081 -18.868 1.00 80.94 136 LEU A O 1
ATOM 1126 N N . THR A 1 137 ? 8.018 6.386 -17.770 1.00 81.12 137 THR A N 1
ATOM 1127 C CA . THR A 1 137 ? 9.232 5.587 -17.661 1.00 81.12 137 THR A CA 1
ATOM 1128 C C . THR A 1 137 ? 8.865 4.154 -17.297 1.00 81.12 137 THR A C 1
ATOM 1130 O O . THR A 1 137 ? 7.747 3.890 -16.861 1.00 81.12 137 THR A O 1
ATOM 1133 N N . SER A 1 138 ? 9.805 3.226 -17.463 1.00 80.31 138 SER A N 1
ATOM 1134 C CA . SER A 1 138 ? 9.636 1.879 -16.925 1.00 80.31 138 SER A CA 1
ATOM 1135 C C . SER A 1 138 ? 9.883 1.862 -15.417 1.00 80.31 138 SER A C 1
ATOM 1137 O O . SER A 1 138 ? 10.603 2.719 -14.883 1.00 80.31 138 SER A O 1
ATOM 1139 N N . GLU A 1 139 ? 9.296 0.871 -14.751 1.00 78.94 139 GLU A N 1
ATOM 1140 C CA . GLU A 1 139 ? 9.430 0.648 -13.313 1.00 78.94 139 GLU A CA 1
ATOM 1141 C C . GLU A 1 139 ? 10.908 0.511 -12.936 1.00 78.94 139 GLU A C 1
ATOM 1143 O O . GLU A 1 139 ? 11.405 1.268 -12.114 1.00 78.94 139 GLU A O 1
ATOM 1148 N N . GLU A 1 140 ? 11.674 -0.320 -13.640 1.00 79.06 140 GLU A N 1
ATOM 1149 C CA . GLU A 1 140 ? 13.083 -0.588 -13.318 1.00 79.06 140 GLU A CA 1
ATOM 1150 C C . GLU A 1 140 ? 13.938 0.688 -13.337 1.00 79.06 140 GLU A C 1
ATOM 1152 O O . GLU A 1 140 ? 14.857 0.854 -12.533 1.00 79.06 140 GLU A O 1
ATOM 1157 N N . VAL A 1 141 ? 13.629 1.623 -14.243 1.00 81.81 141 VAL A N 1
ATOM 1158 C CA . VAL A 1 141 ? 14.344 2.899 -14.341 1.00 81.81 141 VAL A CA 1
ATOM 1159 C C . VAL A 1 141 ? 14.023 3.801 -13.154 1.00 81.81 141 VAL A C 1
ATOM 1161 O O . VAL A 1 141 ? 14.947 4.440 -12.647 1.00 81.81 141 VAL A O 1
ATOM 1164 N N . ILE A 1 142 ? 12.768 3.853 -12.697 1.00 80.81 142 ILE A N 1
ATOM 1165 C CA . ILE A 1 142 ? 12.399 4.578 -11.470 1.00 80.81 142 ILE A CA 1
ATOM 1166 C C . ILE A 1 142 ? 13.213 4.014 -10.312 1.00 80.81 142 ILE A C 1
ATOM 1168 O O . ILE A 1 142 ? 13.941 4.745 -9.649 1.00 80.81 142 ILE A O 1
ATOM 1172 N N . MET A 1 143 ? 13.160 2.701 -10.136 1.00 77.88 143 MET A N 1
ATOM 1173 C CA . MET A 1 143 ? 13.701 1.997 -8.974 1.00 77.88 143 MET A CA 1
ATOM 1174 C C . MET A 1 143 ? 15.209 2.176 -8.858 1.00 77.88 143 MET A C 1
ATOM 1176 O O . MET A 1 143 ? 15.718 2.579 -7.810 1.00 77.88 143 MET A O 1
ATOM 1180 N N . TYR A 1 144 ? 15.910 1.988 -9.978 1.00 79.88 144 TYR A N 1
ATOM 1181 C CA . TYR A 1 144 ? 17.333 2.267 -10.067 1.00 79.88 144 TYR A CA 1
ATOM 1182 C C . TYR A 1 144 ? 17.622 3.723 -9.672 1.00 79.88 144 TYR A C 1
ATOM 1184 O O . TYR A 1 144 ? 18.426 3.973 -8.780 1.00 79.88 144 TYR A O 1
ATOM 1192 N N . ASN A 1 145 ? 16.948 4.707 -10.281 1.00 79.69 145 ASN A N 1
ATOM 1193 C CA . ASN A 1 145 ? 17.269 6.120 -10.049 1.00 79.69 145 ASN A CA 1
ATOM 1194 C C . ASN A 1 145 ? 16.908 6.603 -8.639 1.00 79.69 145 ASN A C 1
ATOM 1196 O O . ASN A 1 145 ? 17.696 7.342 -8.055 1.00 79.69 145 ASN A O 1
ATOM 1200 N N . LEU A 1 146 ? 15.770 6.190 -8.077 1.00 76.44 146 LEU A N 1
ATOM 1201 C CA . LEU A 1 146 ? 15.351 6.597 -6.735 1.00 76.44 146 LEU A CA 1
ATOM 1202 C C . LEU A 1 146 ? 16.351 6.143 -5.666 1.00 76.44 146 LEU A C 1
ATOM 1204 O O . LEU A 1 146 ? 16.677 6.911 -4.761 1.00 76.44 146 LEU A O 1
ATOM 1208 N N . ARG A 1 147 ? 16.923 4.944 -5.827 1.00 72.31 147 ARG A N 1
ATOM 1209 C CA . ARG A 1 147 ? 18.006 4.455 -4.967 1.00 72.31 147 ARG A CA 1
ATOM 1210 C C . ARG A 1 147 ? 19.242 5.353 -5.038 1.00 72.31 147 ARG A C 1
ATOM 1212 O O . ARG A 1 147 ? 19.770 5.745 -4.002 1.00 72.31 147 ARG A O 1
ATOM 1219 N N . PHE A 1 148 ? 19.701 5.697 -6.244 1.00 72.31 148 PHE A N 1
ATOM 1220 C CA . PHE A 1 148 ? 20.880 6.561 -6.423 1.00 72.31 148 PHE A CA 1
ATOM 1221 C C . PHE A 1 148 ? 20.667 7.989 -5.924 1.00 72.31 148 PHE A C 1
ATOM 1223 O O . PHE A 1 148 ? 21.631 8.664 -5.570 1.00 72.31 148 PHE A O 1
ATOM 1230 N N . LEU A 1 149 ? 19.422 8.459 -5.906 1.00 72.69 149 LEU A N 1
ATOM 1231 C CA . LEU A 1 149 ? 19.088 9.778 -5.387 1.00 72.69 149 LEU A CA 1
ATOM 1232 C C . LEU A 1 149 ? 19.115 9.836 -3.855 1.00 72.69 149 LEU A C 1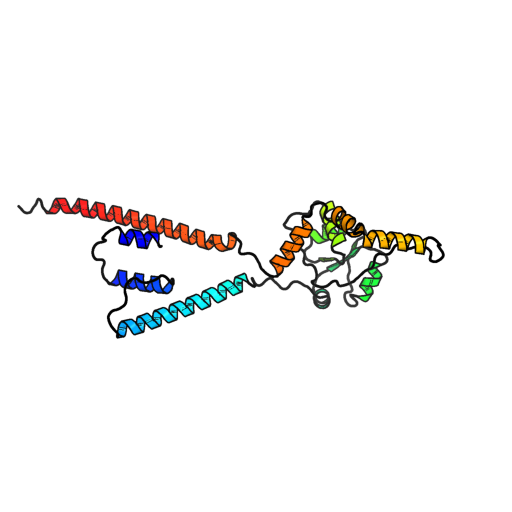
ATOM 1234 O O . LEU A 1 149 ? 19.187 10.937 -3.318 1.00 72.69 149 LEU A O 1
ATOM 1238 N N . GLY A 1 150 ? 19.098 8.691 -3.160 1.00 63.62 150 GLY A N 1
ATOM 1239 C CA . GLY A 1 150 ? 19.082 8.632 -1.695 1.00 63.62 150 GLY A CA 1
ATOM 1240 C C . GLY A 1 150 ? 17.799 9.191 -1.070 1.00 63.62 150 GLY A C 1
ATOM 1241 O O . GLY A 1 150 ? 17.712 9.308 0.145 1.00 63.62 150 GLY A O 1
ATOM 1242 N N . GLU A 1 151 ? 16.800 9.521 -1.891 1.00 61.19 151 GLU A N 1
ATOM 1243 C CA . GLU A 1 151 ? 15.508 10.091 -1.487 1.00 61.19 151 GLU A CA 1
ATOM 1244 C C . GLU A 1 151 ? 14.453 8.994 -1.270 1.00 61.19 151 GLU A C 1
ATOM 1246 O O . GLU A 1 151 ? 13.253 9.260 -1.261 1.00 61.19 151 GLU A O 1
ATOM 1251 N N . PHE A 1 152 ? 14.901 7.748 -1.072 1.00 59.16 152 PHE A N 1
ATOM 1252 C CA . PHE A 1 152 ? 14.039 6.634 -0.701 1.00 59.16 152 PHE A CA 1
ATOM 1253 C C . PHE A 1 152 ? 13.645 6.723 0.774 1.00 59.16 152 PHE A C 1
ATOM 1255 O O . PHE A 1 152 ? 14.099 5.950 1.611 1.00 59.16 152 PHE A O 1
ATOM 1262 N N . ASN A 1 153 ? 12.844 7.731 1.098 1.00 53.12 153 ASN A N 1
ATOM 1263 C CA . ASN A 1 153 ? 12.150 7.800 2.370 1.00 53.12 153 ASN A CA 1
ATOM 1264 C C . ASN A 1 153 ? 10.787 7.119 2.193 1.00 53.12 153 ASN A C 1
ATOM 1266 O O . ASN A 1 153 ? 10.161 7.277 1.142 1.00 53.12 153 ASN A O 1
ATOM 1270 N N . ASP A 1 154 ? 10.287 6.431 3.222 1.00 52.88 154 ASP A N 1
ATOM 1271 C CA . ASP A 1 154 ? 8.980 5.740 3.215 1.00 52.88 154 ASP A CA 1
ATOM 1272 C C . ASP A 1 154 ? 7.773 6.665 2.901 1.00 52.88 154 ASP A C 1
ATOM 1274 O O . ASP A 1 154 ? 6.635 6.213 2.808 1.00 52.88 154 ASP A O 1
ATOM 1278 N N . SER A 1 155 ? 8.004 7.972 2.736 1.00 49.06 155 SER A N 1
ATOM 1279 C CA . SER A 1 155 ? 7.006 8.996 2.422 1.00 49.06 155 SER A CA 1
ATOM 1280 C C . SER A 1 155 ? 6.755 9.223 0.929 1.00 49.06 155 SER A C 1
ATOM 1282 O O . SER A 1 155 ? 5.780 9.890 0.583 1.00 49.06 155 SER A O 1
ATOM 1284 N N . VAL A 1 156 ? 7.622 8.742 0.032 1.00 58.91 156 VAL A N 1
ATOM 1285 C CA . VAL A 1 156 ? 7.419 8.934 -1.410 1.00 58.91 156 VAL A CA 1
ATOM 1286 C C . VAL A 1 156 ? 6.404 7.911 -1.906 1.00 58.91 156 VAL A C 1
ATOM 1288 O O . VAL A 1 156 ? 6.716 6.738 -2.091 1.00 58.91 156 VAL A O 1
ATOM 1291 N N . THR A 1 157 ? 5.184 8.375 -2.158 1.00 66.88 157 THR A N 1
ATOM 1292 C CA . THR A 1 157 ? 4.109 7.565 -2.732 1.00 66.88 157 THR A CA 1
ATOM 1293 C C . THR A 1 157 ? 3.805 8.071 -4.137 1.00 66.88 157 THR A C 1
ATOM 1295 O O . THR A 1 157 ? 3.517 9.247 -4.340 1.00 66.88 157 THR A O 1
ATOM 1298 N N . PHE A 1 158 ? 3.919 7.189 -5.127 1.00 77.00 158 PHE A N 1
ATOM 1299 C CA . PHE A 1 158 ? 3.507 7.451 -6.503 1.00 77.00 158 PHE A CA 1
ATOM 1300 C C . PHE A 1 158 ? 2.551 6.353 -6.956 1.00 77.00 158 PHE A C 1
ATOM 1302 O O . PHE A 1 158 ? 2.660 5.205 -6.521 1.00 77.00 158 PHE A O 1
ATOM 1309 N N . HIS A 1 159 ? 1.618 6.711 -7.834 1.00 80.31 159 HIS A N 1
ATOM 1310 C CA . HIS A 1 159 ? 0.707 5.757 -8.455 1.00 80.31 159 HIS A CA 1
ATOM 1311 C C . HIS A 1 159 ? 1.287 5.285 -9.789 1.00 80.31 159 HIS A C 1
ATOM 1313 O O . HIS A 1 159 ? 1.684 6.103 -10.621 1.00 80.31 159 HIS A O 1
ATOM 1319 N N . LYS A 1 160 ? 1.355 3.966 -9.982 1.00 83.19 160 LYS A N 1
ATOM 1320 C CA . LYS A 1 160 ? 1.678 3.338 -11.268 1.00 83.19 160 LYS A CA 1
ATOM 1321 C C . LYS A 1 160 ? 0.364 2.897 -11.899 1.00 83.19 160 LYS A C 1
ATOM 1323 O O . LYS A 1 160 ? -0.457 2.308 -11.205 1.00 83.19 160 LYS A O 1
ATOM 1328 N N . PHE A 1 161 ? 0.219 3.112 -13.203 1.00 83.94 161 PHE A N 1
ATOM 1329 C CA . PHE A 1 161 ? -0.911 2.564 -13.946 1.00 83.94 161 PHE A CA 1
ATOM 1330 C C . PHE A 1 161 ? -1.004 1.043 -13.784 1.00 83.94 161 PHE A C 1
ATOM 1332 O O . PHE A 1 161 ? 0.015 0.345 -13.837 1.00 83.94 161 PHE A O 1
ATOM 1339 N N . SER A 1 162 ? -2.224 0.526 -13.638 1.00 80.94 162 SER A N 1
ATOM 1340 C CA . SER A 1 162 ? -2.479 -0.915 -13.520 1.00 80.94 162 SER A CA 1
ATOM 1341 C C . SER A 1 162 ? -2.038 -1.700 -14.758 1.00 80.94 162 SER A C 1
ATOM 1343 O O . SER A 1 162 ? -1.648 -2.862 -14.648 1.00 80.94 162 SER A O 1
ATOM 1345 N N . SER A 1 163 ? -2.070 -1.070 -15.934 1.00 79.38 163 SER A N 1
ATOM 1346 C CA . SER A 1 163 ? -1.622 -1.655 -17.200 1.00 79.38 163 SER A CA 1
ATOM 1347 C C . SER A 1 163 ? -0.436 -0.901 -17.791 1.00 79.38 163 SER A C 1
ATOM 1349 O O . SER A 1 163 ? -0.421 0.332 -17.806 1.00 79.38 163 SER A O 1
ATOM 1351 N N . ASP A 1 164 ? 0.518 -1.639 -18.359 1.00 78.50 164 ASP A N 1
ATOM 1352 C CA . ASP A 1 164 ? 1.627 -1.039 -19.093 1.00 78.50 164 ASP A CA 1
ATOM 1353 C C . ASP A 1 164 ? 1.119 -0.344 -20.361 1.00 78.50 164 ASP A C 1
ATOM 1355 O O . ASP A 1 164 ? 0.441 -0.933 -21.202 1.00 78.50 164 ASP A O 1
ATOM 1359 N N . VAL A 1 165 ? 1.473 0.933 -20.497 1.00 73.06 165 VAL A N 1
ATOM 1360 C CA . VAL A 1 165 ? 1.048 1.772 -21.623 1.00 73.06 165 VAL A CA 1
ATOM 1361 C C . VAL A 1 165 ? 1.821 1.412 -22.893 1.00 73.06 165 VAL A C 1
ATOM 1363 O O . VAL A 1 165 ? 1.255 1.371 -23.980 1.00 73.06 165 VAL A O 1
ATOM 1366 N N . ILE A 1 166 ? 3.125 1.138 -22.770 1.00 76.50 166 ILE A N 1
ATOM 1367 C CA . ILE A 1 166 ? 4.006 0.850 -23.907 1.00 76.50 166 ILE A CA 1
ATOM 1368 C C . ILE A 1 166 ? 4.954 -0.294 -23.561 1.00 76.50 166 ILE A C 1
ATOM 1370 O O . ILE A 1 166 ? 5.742 -0.196 -22.623 1.00 76.50 166 ILE A O 1
ATOM 1374 N N . ASN A 1 167 ? 4.960 -1.323 -24.409 1.00 77.00 167 ASN A N 1
ATOM 1375 C CA . ASN A 1 167 ? 5.926 -2.415 -24.342 1.00 77.00 167 ASN A CA 1
ATOM 1376 C C . ASN A 1 167 ? 7.095 -2.154 -25.294 1.00 77.00 167 ASN A C 1
ATOM 1378 O O . ASN A 1 167 ? 6.950 -2.217 -26.516 1.00 77.00 167 ASN A O 1
ATOM 1382 N N . ILE A 1 168 ? 8.272 -1.871 -24.732 1.00 74.88 168 ILE A N 1
ATOM 1383 C CA . ILE A 1 168 ? 9.491 -1.607 -25.503 1.00 74.88 168 ILE A CA 1
ATOM 1384 C C . ILE A 1 168 ? 10.462 -2.770 -25.329 1.00 74.88 168 ILE A C 1
ATOM 1386 O O . ILE A 1 168 ? 10.981 -3.007 -24.240 1.00 74.88 168 ILE A O 1
ATOM 1390 N N . HIS A 1 169 ? 10.771 -3.449 -26.431 1.00 79.31 169 HIS A N 1
ATOM 1391 C CA . HIS A 1 169 ? 11.793 -4.488 -26.454 1.00 79.31 169 HIS A CA 1
ATOM 1392 C C . HIS A 1 169 ? 13.171 -3.843 -26.610 1.00 79.31 169 HIS A C 1
ATOM 1394 O O . HIS A 1 169 ? 13.454 -3.183 -27.610 1.00 79.31 169 HIS A O 1
ATOM 1400 N N . LYS A 1 170 ? 14.042 -4.024 -25.613 1.00 79.25 170 LYS A N 1
ATOM 1401 C CA . LYS A 1 170 ? 15.430 -3.557 -25.685 1.00 79.25 170 LYS A CA 1
ATOM 1402 C C . LYS A 1 170 ? 16.261 -4.578 -26.451 1.00 79.25 170 LYS A C 1
ATOM 1404 O O . LYS A 1 170 ? 16.458 -5.696 -25.986 1.00 79.25 170 LYS A O 1
ATOM 1409 N N . THR A 1 171 ? 16.760 -4.181 -27.616 1.00 83.50 1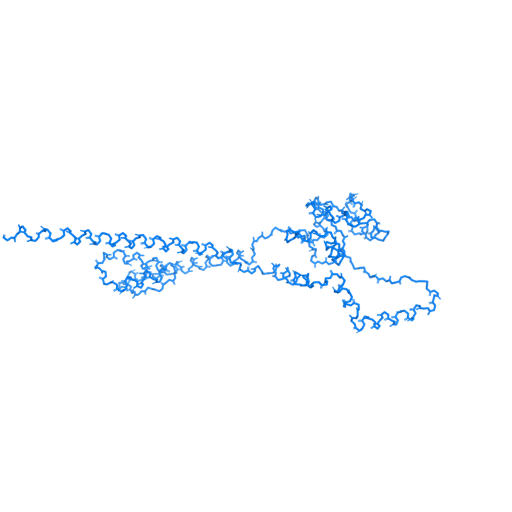71 THR A N 1
ATOM 1410 C CA . THR A 1 171 ? 17.592 -5.027 -28.477 1.00 83.50 171 THR A CA 1
ATOM 1411 C C . THR A 1 171 ? 18.993 -4.457 -28.613 1.00 83.50 171 THR A C 1
ATOM 1413 O O . THR A 1 171 ? 19.182 -3.239 -28.644 1.00 83.50 171 THR A O 1
ATOM 1416 N N . LEU A 1 172 ? 19.979 -5.337 -28.764 1.00 86.31 172 LEU A N 1
ATOM 1417 C CA . LEU A 1 172 ? 21.305 -4.935 -29.209 1.00 86.31 172 LEU A CA 1
ATOM 1418 C C . LEU A 1 172 ? 21.230 -4.573 -30.699 1.00 86.31 172 LEU A C 1
ATOM 1420 O O . LEU A 1 172 ? 20.859 -5.409 -31.521 1.00 86.31 172 LEU A O 1
ATOM 1424 N N . ILE A 1 173 ? 21.565 -3.331 -31.044 1.00 85.56 173 ILE A N 1
ATOM 1425 C CA . ILE A 1 173 ? 21.607 -2.887 -32.440 1.00 85.56 173 ILE A CA 1
ATOM 1426 C C . ILE A 1 173 ? 22.978 -3.239 -33.010 1.00 85.56 173 ILE A C 1
ATOM 1428 O O . ILE A 1 173 ? 24.003 -2.847 -32.454 1.00 85.56 173 ILE A O 1
ATOM 1432 N N . MET A 1 174 ? 22.989 -3.967 -34.124 1.00 87.25 174 MET A N 1
ATOM 1433 C CA . MET A 1 174 ? 24.199 -4.312 -34.863 1.00 87.25 174 MET A CA 1
ATOM 1434 C C . MET A 1 174 ? 23.976 -4.155 -36.361 1.00 87.25 174 MET A C 1
ATOM 1436 O O . MET A 1 174 ? 22.835 -4.142 -36.823 1.00 87.25 174 MET A O 1
ATOM 1440 N N . ASP A 1 175 ? 25.072 -4.081 -37.113 1.00 90.88 175 ASP A N 1
ATOM 1441 C CA . ASP A 1 175 ? 25.017 -4.164 -38.568 1.00 90.88 175 ASP A CA 1
ATOM 1442 C C . ASP A 1 175 ? 24.413 -5.510 -38.994 1.00 90.88 175 ASP A C 1
ATOM 1444 O O . ASP A 1 175 ? 24.861 -6.575 -38.556 1.00 90.88 175 ASP A O 1
ATOM 1448 N N . ILE A 1 176 ? 23.395 -5.449 -39.853 1.00 85.75 176 ILE A N 1
ATOM 1449 C CA . ILE A 1 176 ? 22.685 -6.619 -40.374 1.00 85.75 176 ILE A CA 1
ATOM 1450 C C . ILE A 1 176 ? 23.601 -7.546 -41.180 1.00 85.75 176 ILE A C 1
ATOM 1452 O O . ILE A 1 176 ? 23.355 -8.747 -41.249 1.00 85.75 176 ILE A O 1
ATOM 1456 N N . THR A 1 177 ? 24.670 -7.003 -41.763 1.00 93.06 177 THR A N 1
ATOM 1457 C CA . THR A 1 177 ? 25.653 -7.758 -42.549 1.00 93.06 177 THR A CA 1
ATOM 1458 C C . THR A 1 177 ? 26.692 -8.467 -41.681 1.00 93.06 177 THR A C 1
ATOM 1460 O O . THR A 1 177 ? 27.473 -9.276 -42.183 1.00 93.06 177 THR A O 1
ATOM 1463 N N . SER A 1 178 ? 26.705 -8.204 -40.371 1.00 93.25 178 SER A N 1
ATOM 1464 C CA . SER A 1 178 ? 27.694 -8.783 -39.474 1.00 93.25 178 SER A CA 1
ATOM 1465 C C . SER A 1 178 ? 27.473 -10.292 -39.294 1.00 93.25 178 SER A C 1
ATOM 1467 O O . SER A 1 178 ? 26.404 -10.715 -38.841 1.00 93.25 178 SER A O 1
ATOM 1469 N N . PRO A 1 179 ? 28.502 -11.132 -39.517 1.00 92.56 179 PRO A N 1
ATOM 1470 C CA . PRO A 1 179 ? 28.406 -12.572 -39.274 1.00 92.56 179 PRO A CA 1
ATOM 1471 C C . PRO A 1 179 ? 28.250 -12.916 -37.781 1.00 92.56 179 PRO A C 1
ATOM 1473 O O . PRO A 1 179 ? 27.976 -14.063 -37.431 1.00 92.56 179 PRO A O 1
ATOM 1476 N N . LEU A 1 180 ? 28.406 -11.934 -36.883 1.00 93.44 180 LEU A N 1
ATOM 1477 C CA . LEU A 1 180 ? 28.279 -12.108 -35.435 1.00 93.44 180 LEU A CA 1
ATOM 1478 C C . LEU A 1 180 ? 26.825 -12.108 -34.947 1.00 93.44 180 LEU A C 1
ATOM 1480 O O . LEU A 1 180 ? 26.574 -12.570 -33.835 1.00 93.44 180 LEU A O 1
ATOM 1484 N N . VAL A 1 181 ? 25.864 -11.640 -35.753 1.00 93.06 181 VAL A N 1
ATOM 1485 C CA . VAL A 1 181 ? 24.431 -11.612 -35.396 1.00 93.06 181 VAL A CA 1
ATOM 1486 C C . VAL A 1 181 ? 23.917 -12.973 -34.896 1.00 93.06 181 VAL A C 1
ATOM 1488 O O . VAL A 1 181 ? 23.401 -13.031 -33.776 1.00 93.06 181 VAL A O 1
ATOM 1491 N N . PRO A 1 182 ? 24.072 -14.093 -35.635 1.00 93.12 182 PRO A N 1
ATOM 1492 C CA . PRO A 1 182 ? 23.592 -15.394 -35.165 1.00 93.12 182 PRO A CA 1
ATOM 1493 C C . PRO A 1 182 ? 24.329 -15.886 -33.914 1.00 93.12 182 PRO A C 1
ATOM 1495 O O . PRO A 1 182 ? 23.717 -16.520 -33.051 1.00 93.12 182 PRO A O 1
ATOM 1498 N N . LEU A 1 183 ? 25.625 -15.580 -33.788 1.00 94.19 183 LEU A N 1
ATOM 1499 C CA . LEU A 1 183 ? 26.426 -15.970 -32.629 1.00 94.19 183 LEU A CA 1
ATOM 1500 C C . LEU A 1 183 ? 25.935 -15.259 -31.363 1.00 94.19 183 LEU A C 1
ATOM 1502 O O . LEU A 1 183 ? 25.690 -15.906 -30.347 1.00 94.19 183 LEU A O 1
ATOM 1506 N N . ILE A 1 184 ? 25.734 -13.944 -31.444 1.00 93.81 184 ILE A N 1
ATOM 1507 C CA . ILE A 1 184 ? 25.262 -13.122 -30.328 1.00 93.81 184 ILE A CA 1
ATOM 1508 C C . ILE A 1 184 ? 23.835 -13.505 -29.942 1.00 93.81 184 ILE A C 1
ATOM 1510 O O . ILE A 1 184 ? 23.568 -13.701 -28.761 1.00 93.81 184 ILE A O 1
ATOM 1514 N N . ASN A 1 185 ? 22.945 -13.736 -30.909 1.00 92.56 185 ASN A N 1
ATOM 1515 C CA . ASN A 1 185 ? 21.592 -14.216 -30.619 1.00 92.56 185 ASN A CA 1
ATOM 1516 C C . ASN A 1 185 ? 21.600 -15.563 -29.883 1.00 92.56 185 ASN A C 1
ATOM 1518 O O . ASN A 1 185 ? 20.817 -15.758 -28.955 1.00 92.56 185 ASN A O 1
ATOM 1522 N N . LYS A 1 186 ? 22.501 -16.485 -30.249 1.00 96.06 186 LYS A N 1
ATOM 1523 C CA . LYS A 1 186 ? 22.662 -17.766 -29.545 1.00 96.06 186 LYS A CA 1
ATOM 1524 C C . LYS A 1 186 ? 23.151 -17.572 -28.108 1.00 96.06 186 LYS A C 1
ATOM 1526 O O . LYS A 1 186 ? 22.677 -18.271 -27.216 1.00 96.06 186 LYS A O 1
ATOM 1531 N N . VAL A 1 187 ? 24.082 -16.645 -27.878 1.00 95.62 187 VAL A N 1
ATOM 1532 C CA . VAL A 1 187 ? 24.568 -16.312 -26.529 1.00 95.62 187 VAL A CA 1
ATOM 1533 C C . VAL A 1 187 ? 23.455 -15.682 -25.698 1.00 95.62 187 VAL A C 1
ATOM 1535 O O . VAL A 1 187 ? 23.188 -16.170 -24.607 1.00 95.62 187 VAL A O 1
ATOM 1538 N N . ILE A 1 188 ? 22.758 -14.672 -26.223 1.00 93.44 188 ILE A N 1
ATOM 1539 C CA . ILE A 1 188 ? 21.647 -14.007 -25.528 1.00 93.44 188 ILE A CA 1
ATOM 1540 C C . ILE A 1 188 ? 20.567 -15.025 -25.151 1.00 93.44 188 ILE A C 1
ATOM 1542 O O . ILE A 1 188 ? 20.149 -15.050 -24.000 1.00 93.44 188 ILE A O 1
ATOM 1546 N N . ARG A 1 189 ? 20.171 -15.915 -26.074 1.00 95.00 189 ARG A N 1
ATOM 1547 C CA . ARG A 1 189 ? 19.204 -16.985 -25.774 1.00 95.00 189 ARG A CA 1
ATOM 1548 C C . ARG A 1 189 ? 19.660 -17.864 -24.619 1.00 95.00 189 ARG A C 1
ATOM 1550 O O . ARG A 1 189 ? 18.888 -18.064 -23.698 1.00 95.00 189 ARG A O 1
ATOM 1557 N N . ARG A 1 190 ? 20.919 -18.308 -24.616 1.00 96.56 190 ARG A N 1
ATOM 1558 C CA . ARG A 1 190 ? 21.470 -19.109 -23.511 1.00 96.56 190 ARG A CA 1
ATOM 1559 C C . ARG A 1 190 ? 21.489 -18.354 -22.186 1.00 96.56 190 ARG A C 1
ATOM 1561 O O . ARG A 1 190 ? 21.233 -18.963 -21.159 1.00 96.56 190 ARG A O 1
ATOM 1568 N N . LEU A 1 191 ? 21.799 -17.057 -22.196 1.00 95.00 191 LEU A N 1
ATOM 1569 C CA . LEU A 1 191 ? 21.788 -16.232 -20.984 1.00 95.00 191 LEU A CA 1
ATOM 1570 C C . LEU A 1 191 ? 20.371 -16.079 -20.417 1.00 95.00 191 LEU A C 1
ATOM 1572 O O . LEU A 1 191 ? 20.199 -16.134 -19.203 1.00 95.00 191 LEU A O 1
ATOM 1576 N N . VAL A 1 192 ? 19.375 -15.911 -21.290 1.00 93.31 192 VAL A N 1
ATOM 1577 C CA . VAL A 1 192 ? 17.958 -15.831 -20.908 1.00 93.31 192 VAL A CA 1
ATOM 1578 C C . VAL A 1 192 ? 17.450 -17.191 -20.425 1.00 93.31 192 VAL A C 1
ATOM 1580 O O . VAL A 1 192 ? 16.896 -17.278 -19.340 1.00 93.31 192 VAL A O 1
ATOM 1583 N N . GLU A 1 193 ? 17.692 -18.267 -21.178 1.00 94.81 193 GLU A N 1
ATOM 1584 C CA . GLU A 1 193 ? 17.284 -19.636 -20.819 1.00 94.81 193 GLU A CA 1
ATOM 1585 C C . GLU A 1 193 ? 17.930 -20.118 -19.512 1.00 94.81 193 GLU A C 1
ATOM 1587 O O . GLU A 1 193 ? 17.334 -20.909 -18.787 1.00 94.81 193 GLU A O 1
ATOM 1592 N N . ALA A 1 194 ? 19.136 -19.638 -19.194 1.00 95.75 194 ALA A N 1
ATOM 1593 C CA . ALA A 1 194 ? 19.819 -19.925 -17.935 1.00 95.75 194 ALA A CA 1
ATOM 1594 C C . ALA A 1 194 ? 19.363 -19.036 -16.760 1.00 95.75 194 ALA A C 1
ATOM 1596 O O . ALA A 1 194 ? 19.872 -19.215 -15.657 1.00 95.75 194 ALA A O 1
ATOM 1597 N N . GLY A 1 195 ? 18.472 -18.061 -16.980 1.00 93.19 195 GLY A N 1
ATOM 1598 C CA . GLY A 1 195 ? 18.004 -17.124 -15.948 1.00 93.19 195 GLY A CA 1
ATOM 1599 C C . GLY A 1 195 ? 19.039 -16.079 -15.508 1.00 93.19 195 GLY A C 1
ATOM 1600 O O . GLY A 1 195 ? 18.803 -15.330 -14.568 1.00 93.19 195 GLY A O 1
ATOM 1601 N N . ILE A 1 196 ? 20.190 -15.984 -16.188 1.00 93.88 196 ILE A N 1
ATOM 1602 C CA . ILE A 1 196 ? 21.272 -15.051 -15.816 1.00 93.88 196 ILE A CA 1
ATOM 1603 C C . ILE A 1 196 ? 20.819 -13.598 -15.984 1.00 93.88 196 ILE A C 1
ATOM 1605 O O . ILE A 1 196 ? 21.228 -12.723 -15.227 1.00 93.88 196 ILE A O 1
ATOM 1609 N N . VAL A 1 197 ? 19.985 -13.328 -16.990 1.00 89.12 197 VAL A N 1
ATOM 1610 C CA . VAL A 1 197 ? 19.456 -11.978 -17.222 1.00 89.12 197 VAL A CA 1
ATOM 1611 C C . VAL A 1 197 ? 18.564 -11.538 -16.063 1.00 89.12 197 VAL A C 1
ATOM 1613 O O . VAL A 1 197 ? 18.712 -10.407 -15.607 1.00 89.12 197 VAL A O 1
ATOM 1616 N N . ASP A 1 198 ? 17.704 -12.426 -15.566 1.00 87.44 198 ASP A N 1
ATOM 1617 C CA . ASP A 1 198 ? 16.789 -12.125 -14.462 1.00 87.44 198 ASP A CA 1
ATOM 1618 C C . ASP A 1 198 ? 17.568 -11.839 -13.174 1.00 87.44 198 ASP A C 1
ATOM 1620 O O . ASP A 1 198 ? 17.361 -10.799 -12.553 1.00 87.44 198 ASP A O 1
ATOM 1624 N N . GLU A 1 199 ? 18.570 -12.666 -12.860 1.00 89.00 199 GLU A N 1
ATOM 1625 C CA . GLU A 1 199 ? 19.466 -12.457 -11.715 1.00 89.00 199 GLU A CA 1
ATOM 1626 C C . GLU A 1 199 ? 20.214 -11.114 -11.796 1.00 89.00 199 GLU A C 1
ATOM 1628 O O . GLU A 1 199 ? 20.351 -10.391 -10.806 1.00 89.00 199 GLU A O 1
ATOM 1633 N N . ILE A 1 200 ? 20.698 -10.729 -12.984 1.00 87.69 200 ILE A N 1
ATOM 1634 C CA . ILE A 1 200 ? 21.359 -9.428 -13.176 1.00 87.69 200 ILE A CA 1
ATOM 1635 C C . ILE A 1 200 ? 20.365 -8.286 -12.955 1.00 87.69 200 ILE A C 1
ATOM 1637 O O . ILE A 1 200 ? 20.711 -7.285 -12.329 1.00 87.69 200 ILE A O 1
ATOM 1641 N N . VAL A 1 201 ? 19.143 -8.402 -13.473 1.00 83.94 201 VAL A N 1
ATOM 1642 C CA . VAL A 1 201 ? 18.119 -7.367 -13.299 1.00 83.94 201 VAL A CA 1
ATOM 1643 C C . VAL A 1 201 ? 17.759 -7.225 -11.823 1.00 83.94 201 VAL A C 1
ATOM 1645 O O . VAL A 1 201 ? 17.801 -6.106 -11.312 1.00 83.94 201 VAL A O 1
ATOM 1648 N N . GLU A 1 202 ? 17.484 -8.324 -11.123 1.00 82.69 202 GLU A N 1
ATOM 1649 C CA . GLU A 1 202 ? 17.152 -8.305 -9.697 1.00 82.69 202 GLU A CA 1
ATOM 1650 C C . GLU A 1 202 ? 18.309 -7.743 -8.858 1.00 82.69 202 GLU A C 1
ATOM 1652 O O . GLU A 1 202 ? 18.114 -6.789 -8.104 1.00 82.69 202 GLU A O 1
ATOM 1657 N N . SER A 1 203 ? 19.540 -8.221 -9.062 1.00 84.62 203 SER A N 1
ATOM 1658 C CA . SER A 1 203 ? 20.713 -7.766 -8.298 1.00 84.62 203 SER A CA 1
ATOM 1659 C C . SER A 1 203 ? 21.118 -6.311 -8.569 1.00 84.62 203 SER A C 1
ATOM 1661 O O . SER A 1 203 ? 21.633 -5.630 -7.679 1.00 84.62 203 SER A O 1
ATOM 1663 N N . VAL A 1 204 ? 20.894 -5.789 -9.779 1.00 83.62 204 VAL A N 1
ATOM 1664 C CA . VAL A 1 204 ? 21.245 -4.401 -10.123 1.00 83.62 204 VAL A CA 1
ATOM 1665 C C . VAL A 1 204 ? 20.142 -3.423 -9.719 1.00 83.62 204 VAL A C 1
ATOM 1667 O O . VAL A 1 204 ? 20.445 -2.333 -9.217 1.00 83.62 204 VAL A O 1
ATOM 1670 N N . VAL A 1 205 ? 18.875 -3.779 -9.947 1.00 78.12 205 VAL A N 1
ATOM 1671 C CA . VAL A 1 205 ? 17.722 -2.898 -9.707 1.00 78.12 205 VAL A CA 1
ATOM 1672 C C . VAL A 1 205 ? 17.302 -2.920 -8.236 1.00 78.12 205 VAL A C 1
ATOM 1674 O O . VAL A 1 205 ? 17.034 -1.854 -7.681 1.00 78.12 205 VAL A O 1
ATOM 1677 N N . ASP A 1 206 ? 17.312 -4.085 -7.583 1.00 74.81 206 ASP A N 1
ATOM 1678 C CA . ASP A 1 206 ? 16.959 -4.257 -6.167 1.00 74.81 206 ASP A CA 1
ATOM 1679 C C . ASP A 1 206 ? 17.902 -5.238 -5.435 1.00 74.81 206 ASP A C 1
ATOM 1681 O O . ASP A 1 206 ? 17.474 -6.293 -4.967 1.00 74.81 206 ASP A O 1
ATOM 1685 N N . PRO A 1 207 ? 19.186 -4.882 -5.228 1.00 74.50 207 PRO A N 1
ATOM 1686 C CA . PRO A 1 207 ? 20.121 -5.736 -4.482 1.00 74.50 207 PRO A CA 1
ATOM 1687 C C . PRO A 1 207 ? 19.699 -5.999 -3.031 1.00 74.50 207 PRO A C 1
ATOM 1689 O O . PRO A 1 207 ? 20.245 -6.882 -2.378 1.00 74.50 207 PRO A O 1
ATOM 1692 N N . SER A 1 208 ? 18.784 -5.191 -2.491 1.00 71.06 208 SER A N 1
ATOM 1693 C CA . SER A 1 208 ? 18.267 -5.320 -1.129 1.00 71.06 208 SER A CA 1
ATOM 1694 C C . SER A 1 208 ? 17.044 -6.231 -1.010 1.00 71.06 208 SER A C 1
ATOM 1696 O O . SER A 1 208 ? 16.649 -6.545 0.113 1.00 71.06 208 SER A O 1
ATOM 1698 N N . GLY A 1 209 ? 16.398 -6.602 -2.122 1.00 68.94 209 GLY A N 1
ATOM 1699 C CA . GLY A 1 209 ? 15.091 -7.272 -2.122 1.00 68.94 209 GLY A CA 1
ATOM 1700 C C . GLY A 1 209 ? 13.965 -6.450 -1.467 1.00 68.94 209 GLY A C 1
ATOM 1701 O O . GLY A 1 209 ? 12.887 -6.977 -1.173 1.00 68.94 209 GLY A O 1
ATOM 1702 N N . TYR A 1 210 ? 14.210 -5.168 -1.173 1.00 65.75 210 TYR A N 1
ATOM 1703 C CA . TYR A 1 210 ? 13.271 -4.296 -0.463 1.00 65.75 210 TYR A CA 1
ATOM 1704 C C . TYR A 1 210 ? 12.044 -4.021 -1.323 1.00 65.75 210 TYR A C 1
ATOM 1706 O O . TYR A 1 210 ? 10.918 -3.953 -0.834 1.00 65.75 210 TYR A O 1
ATOM 1714 N N . TRP A 1 211 ? 12.252 -3.904 -2.624 1.00 64.25 211 TRP A N 1
ATOM 1715 C CA . TRP A 1 211 ? 11.214 -3.567 -3.566 1.00 64.25 211 TRP A CA 1
ATOM 1716 C C . TRP A 1 211 ? 10.385 -4.747 -3.993 1.00 64.25 211 TRP A C 1
ATOM 1718 O O . TRP A 1 211 ? 9.178 -4.595 -4.120 1.00 64.25 211 TRP A O 1
ATOM 1728 N N . GLN A 1 212 ? 10.972 -5.929 -4.141 1.00 64.62 212 GLN A N 1
ATOM 1729 C CA . GLN A 1 212 ? 10.173 -7.138 -4.329 1.00 64.62 212 GLN A CA 1
ATOM 1730 C C . GLN A 1 212 ? 9.232 -7.347 -3.128 1.00 64.62 212 GLN A C 1
ATOM 1732 O O . GLN A 1 212 ? 8.058 -7.694 -3.290 1.00 64.62 212 GLN A O 1
ATOM 1737 N N . ARG A 1 213 ? 9.704 -7.008 -1.920 1.00 59.97 213 ARG A N 1
ATOM 1738 C CA . ARG A 1 213 ? 8.900 -6.999 -0.691 1.00 59.97 213 ARG A CA 1
ATOM 1739 C C . ARG A 1 213 ? 7.844 -5.891 -0.672 1.00 59.97 213 ARG A C 1
ATOM 1741 O O . ARG A 1 213 ? 6.704 -6.164 -0.308 1.00 59.97 213 ARG A O 1
ATOM 1748 N N . SER A 1 214 ? 8.204 -4.675 -1.081 1.00 60.44 214 SER A N 1
ATOM 1749 C CA . SER A 1 214 ? 7.300 -3.520 -1.146 1.00 60.44 214 SER A CA 1
ATOM 1750 C C . SER A 1 214 ? 6.245 -3.664 -2.250 1.00 60.44 214 SER A C 1
ATOM 1752 O O . SER A 1 214 ? 5.085 -3.349 -2.056 1.00 60.44 214 SER A O 1
ATOM 1754 N N . ARG A 1 215 ? 6.585 -4.238 -3.404 1.00 60.59 215 ARG A N 1
ATOM 1755 C CA . ARG A 1 215 ? 5.643 -4.540 -4.489 1.00 60.59 215 ARG A CA 1
ATOM 1756 C C . ARG A 1 215 ? 4.660 -5.627 -4.075 1.00 60.59 215 ARG A C 1
ATOM 1758 O O . ARG A 1 215 ? 3.464 -5.476 -4.296 1.00 60.59 215 ARG A O 1
ATOM 1765 N N . SER A 1 216 ? 5.148 -6.689 -3.433 1.00 54.56 216 SER A N 1
ATOM 1766 C CA . SER A 1 216 ? 4.286 -7.711 -2.833 1.00 54.56 216 SER A CA 1
ATOM 1767 C C . SER A 1 216 ? 3.341 -7.097 -1.796 1.00 54.56 216 SER A C 1
ATOM 1769 O O . SER A 1 216 ? 2.139 -7.362 -1.822 1.00 54.56 216 SER A O 1
ATOM 1771 N N . SER A 1 217 ? 3.843 -6.194 -0.945 1.00 48.03 217 SER A N 1
ATOM 1772 C CA . SER A 1 217 ? 3.009 -5.508 0.039 1.00 48.03 217 SER A CA 1
ATOM 1773 C C . SER A 1 217 ? 2.042 -4.502 -0.590 1.00 48.03 217 SER A C 1
ATOM 1775 O O . SER A 1 217 ? 0.903 -4.478 -0.161 1.00 48.03 217 SER A O 1
ATOM 1777 N N . ILE A 1 218 ? 2.408 -3.735 -1.622 1.00 55.00 218 ILE A N 1
ATOM 1778 C CA . ILE A 1 218 ? 1.527 -2.785 -2.331 1.00 55.00 218 ILE A CA 1
ATOM 1779 C C . ILE A 1 218 ? 0.418 -3.523 -3.086 1.00 55.00 218 ILE A C 1
ATOM 1781 O O . ILE A 1 218 ? -0.735 -3.111 -3.017 1.00 55.00 218 ILE A O 1
ATOM 1785 N N . ILE A 1 219 ? 0.728 -4.636 -3.754 1.00 51.03 219 ILE A N 1
ATOM 1786 C CA . ILE A 1 219 ? -0.274 -5.481 -4.425 1.00 51.03 219 ILE A CA 1
ATOM 1787 C C . ILE A 1 219 ? -1.221 -6.118 -3.391 1.00 51.03 219 ILE A C 1
ATOM 1789 O O . ILE A 1 219 ? -2.427 -6.209 -3.628 1.00 51.03 219 ILE A O 1
ATOM 1793 N N . LEU A 1 220 ? -0.708 -6.503 -2.216 1.00 46.31 220 LEU A N 1
ATOM 1794 C CA . LEU A 1 220 ? -1.531 -6.967 -1.095 1.00 46.31 220 LEU A CA 1
ATOM 1795 C C . LEU A 1 220 ? -2.371 -5.832 -0.471 1.00 46.31 220 LEU A C 1
ATOM 1797 O O . LEU A 1 220 ? -3.563 -6.026 -0.263 1.00 46.31 220 LEU A O 1
ATOM 1801 N N . LEU A 1 221 ? -1.800 -4.643 -0.239 1.00 49.66 221 LEU A N 1
ATOM 1802 C CA . LEU A 1 221 ? -2.451 -3.465 0.365 1.00 49.66 221 LEU A CA 1
ATOM 1803 C C . LEU A 1 221 ? -3.429 -2.744 -0.574 1.00 49.66 221 LEU A C 1
ATOM 1805 O O . LEU A 1 221 ? -4.300 -2.001 -0.108 1.00 49.66 221 LEU A O 1
ATOM 1809 N N . GLY A 1 222 ? -3.260 -2.899 -1.887 1.00 51.97 222 GLY A N 1
ATOM 1810 C CA . GLY A 1 222 ? -4.190 -2.409 -2.901 1.00 51.97 222 GLY A CA 1
ATOM 1811 C C . GLY A 1 222 ? -5.527 -3.141 -2.841 1.00 51.97 222 GLY A C 1
ATOM 1812 O O . GLY A 1 222 ? -6.559 -2.519 -3.056 1.00 51.97 222 GLY A O 1
ATOM 1813 N N . ASN A 1 223 ? -5.501 -4.422 -2.459 1.00 51.00 223 ASN A N 1
ATOM 1814 C CA . ASN A 1 223 ? -6.683 -5.280 -2.390 1.00 51.00 223 ASN A CA 1
ATOM 1815 C C . ASN A 1 223 ? -7.212 -5.475 -0.961 1.00 51.00 223 ASN A C 1
ATOM 1817 O O . ASN A 1 223 ? -8.411 -5.644 -0.774 1.00 51.00 223 ASN A O 1
ATOM 1821 N N . PHE A 1 224 ? -6.338 -5.443 0.050 1.00 53.38 224 PHE A N 1
ATOM 1822 C CA . PHE A 1 224 ? -6.702 -5.622 1.454 1.00 53.38 224 PHE A CA 1
ATOM 1823 C C . PHE A 1 224 ? -5.778 -4.793 2.346 1.00 53.38 224 PHE A C 1
ATOM 1825 O O . PHE A 1 224 ? -4.599 -5.105 2.503 1.00 53.38 224 PHE A O 1
ATOM 1832 N N . VAL A 1 225 ? -6.303 -3.742 2.977 1.00 59.12 225 VAL A N 1
ATOM 1833 C CA . VAL A 1 225 ? -5.557 -3.030 4.022 1.00 59.12 225 VAL A CA 1
ATOM 1834 C C . VAL A 1 225 ? -5.543 -3.926 5.267 1.00 59.12 225 VAL A C 1
ATOM 1836 O O . VAL A 1 225 ? -6.609 -4.187 5.830 1.00 59.12 225 VAL A O 1
ATOM 1839 N N . PRO A 1 226 ? -4.379 -4.438 5.715 1.00 63.47 226 PRO A N 1
ATOM 1840 C CA . PRO A 1 226 ? -4.331 -5.247 6.923 1.00 63.47 226 PRO A CA 1
ATOM 1841 C C . PRO A 1 226 ? -4.785 -4.394 8.106 1.00 63.47 226 PRO A C 1
ATOM 1843 O O . PRO A 1 226 ? -4.385 -3.234 8.234 1.00 63.47 226 PRO A O 1
ATOM 1846 N N . LEU A 1 227 ? -5.617 -4.967 8.979 1.00 66.44 227 LEU A N 1
ATOM 1847 C CA . LEU A 1 227 ? -6.115 -4.280 10.166 1.00 66.44 227 LEU A CA 1
ATOM 1848 C C . LEU A 1 227 ? -4.932 -3.892 11.069 1.00 66.44 227 LEU A C 1
ATOM 1850 O O . LEU A 1 227 ? -4.408 -4.703 11.829 1.00 66.44 227 LEU A O 1
ATOM 1854 N N . SER A 1 228 ? -4.487 -2.643 10.951 1.00 71.00 228 SER A N 1
ATOM 1855 C CA . SER A 1 228 ? -3.392 -2.096 11.745 1.00 71.00 228 SER A CA 1
ATOM 1856 C C . SER A 1 228 ? -3.801 -1.931 13.208 1.00 71.00 228 SER A C 1
ATOM 1858 O O . SER A 1 228 ? -4.943 -1.584 13.522 1.00 71.00 228 SER A O 1
ATOM 1860 N N . LEU A 1 229 ? -2.828 -2.086 14.112 1.00 74.44 229 LEU A N 1
ATOM 1861 C CA . LEU A 1 229 ? -2.977 -1.771 15.537 1.00 74.44 229 LEU A CA 1
ATOM 1862 C C . LEU A 1 229 ? -3.476 -0.339 15.767 1.00 74.44 229 LEU A C 1
ATOM 1864 O O . LEU A 1 229 ? -4.148 -0.087 16.763 1.00 74.44 229 LEU A O 1
ATOM 1868 N N . PHE A 1 230 ? -3.213 0.580 14.834 1.00 76.69 230 PHE A N 1
ATOM 1869 C CA . PHE A 1 230 ? -3.721 1.948 14.896 1.00 76.69 230 PHE A CA 1
ATOM 1870 C C . PHE A 1 230 ? -5.256 2.015 14.849 1.00 76.69 230 PHE A C 1
ATOM 1872 O O . PHE A 1 230 ? -5.859 2.788 15.588 1.00 76.69 230 PHE A O 1
ATOM 1879 N N . HIS A 1 231 ? -5.910 1.166 14.049 1.00 75.19 231 HIS A N 1
ATOM 1880 C CA . HIS A 1 231 ? -7.375 1.122 13.990 1.00 75.19 231 HIS A CA 1
ATOM 1881 C C . HIS A 1 231 ? -7.981 0.557 15.280 1.00 75.19 231 HIS A C 1
ATOM 1883 O O . HIS A 1 231 ? -9.021 1.026 15.738 1.00 75.19 231 HIS A O 1
ATOM 1889 N N . LEU A 1 232 ? -7.304 -0.411 15.906 1.00 81.69 232 LEU A N 1
ATOM 1890 C CA . LEU A 1 232 ? -7.744 -1.027 17.160 1.00 81.69 232 LEU A CA 1
ATOM 1891 C C . LEU A 1 232 ? -7.377 -0.189 18.399 1.00 81.69 232 LEU A C 1
ATOM 1893 O O . LEU A 1 232 ? -7.954 -0.378 19.471 1.00 81.69 232 LEU A O 1
ATOM 1897 N N . PHE A 1 233 ? -6.448 0.761 18.262 1.00 86.56 233 PHE A N 1
ATOM 1898 C CA . PHE A 1 233 ? -5.987 1.631 19.343 1.00 86.56 233 PHE A CA 1
ATOM 1899 C C . PHE A 1 233 ? -7.143 2.376 20.013 1.00 86.56 233 PHE A C 1
ATOM 1901 O O . PHE A 1 233 ? -7.220 2.409 21.240 1.00 86.56 233 PHE A O 1
ATOM 1908 N N . SER A 1 234 ? -8.090 2.895 19.225 1.00 84.88 234 SER A N 1
ATOM 1909 C CA . SER A 1 234 ? -9.276 3.572 19.760 1.00 84.88 234 SER A CA 1
ATOM 1910 C C . SER A 1 234 ? -10.076 2.658 20.698 1.00 84.88 234 SER A C 1
ATOM 1912 O O . SER A 1 234 ? -10.408 3.056 21.815 1.00 84.88 234 SER A O 1
ATOM 1914 N N . CYS A 1 235 ? -10.293 1.392 20.319 1.00 87.38 235 CYS A N 1
ATOM 1915 C CA . CYS A 1 235 ? -10.982 0.412 21.162 1.00 87.38 235 CYS A CA 1
ATOM 1916 C C . CYS A 1 235 ? -10.249 0.169 22.491 1.00 87.38 235 CYS A C 1
ATOM 1918 O O . CYS A 1 235 ? -10.891 0.095 23.542 1.00 87.38 235 CYS A O 1
ATOM 1920 N N . PHE A 1 236 ? -8.914 0.086 22.471 1.00 88.62 236 PHE A N 1
ATOM 1921 C CA . PHE A 1 236 ? -8.118 -0.056 23.694 1.00 88.62 236 PHE A CA 1
ATOM 1922 C C . PHE A 1 236 ? -8.194 1.180 24.589 1.00 88.62 236 PHE A C 1
ATOM 1924 O O . PHE A 1 236 ? -8.324 1.034 25.804 1.00 88.62 236 PHE A O 1
ATOM 1931 N N . VAL A 1 237 ? -8.179 2.385 24.013 1.00 91.62 237 VAL A N 1
ATOM 1932 C CA . VAL A 1 237 ? -8.346 3.633 24.770 1.00 91.62 237 VAL A CA 1
ATOM 1933 C C . VAL A 1 237 ? -9.696 3.644 25.489 1.00 91.62 237 VAL A C 1
ATOM 1935 O O . VAL A 1 237 ? -9.731 3.860 26.700 1.00 91.62 237 VAL A O 1
ATOM 1938 N N . TYR A 1 238 ? -10.796 3.325 24.797 1.00 90.38 238 TYR A N 1
ATOM 1939 C CA . TYR A 1 238 ? -12.120 3.236 25.427 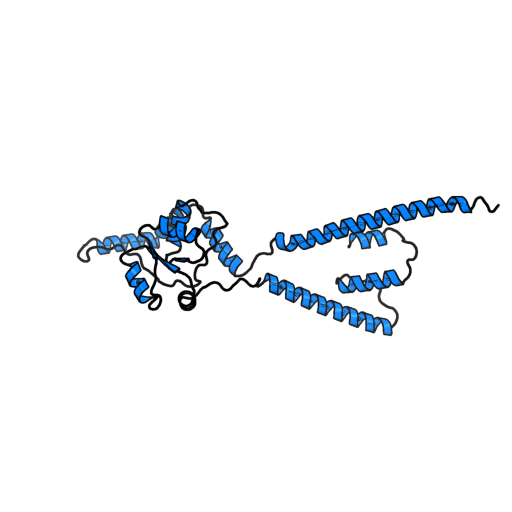1.00 90.38 238 TYR A CA 1
ATOM 1940 C C . TYR A 1 238 ? -12.172 2.190 26.548 1.00 90.38 238 TYR A C 1
ATOM 1942 O O . TYR A 1 238 ? -12.792 2.428 27.587 1.00 90.38 238 TYR A O 1
ATOM 1950 N N . LEU A 1 239 ? -11.495 1.051 26.383 1.00 90.69 239 LEU A N 1
ATOM 1951 C CA . LEU A 1 239 ? -11.435 0.007 27.406 1.00 90.69 239 LEU A CA 1
ATOM 1952 C C . LEU A 1 239 ? -10.644 0.453 28.643 1.00 90.69 239 LEU A C 1
ATOM 1954 O O . LEU A 1 239 ? -11.078 0.196 29.770 1.00 90.69 239 LEU A O 1
ATOM 1958 N N . ILE A 1 240 ? -9.512 1.134 28.451 1.00 93.25 240 ILE A N 1
ATOM 1959 C CA . ILE A 1 240 ? -8.691 1.674 29.542 1.00 93.25 240 ILE A CA 1
ATOM 1960 C C . ILE A 1 240 ? -9.473 2.745 30.301 1.00 93.25 240 ILE A C 1
ATOM 1962 O O . ILE A 1 240 ? -9.593 2.652 31.522 1.00 93.25 240 ILE A O 1
ATOM 1966 N N . VAL A 1 241 ? -10.075 3.706 29.595 1.00 95.12 241 VAL A N 1
ATOM 1967 C CA . VAL A 1 241 ? -10.908 4.755 30.204 1.00 95.12 241 VAL A CA 1
ATOM 1968 C C . VAL A 1 241 ? -12.065 4.135 30.988 1.00 95.12 241 VAL A C 1
ATOM 1970 O O . VAL A 1 241 ? -12.262 4.468 32.155 1.00 95.12 241 VAL A O 1
ATOM 1973 N N . GLY A 1 242 ? -12.776 3.166 30.405 1.00 90.88 242 GLY A N 1
ATOM 1974 C CA . GLY A 1 242 ? -13.855 2.458 31.095 1.00 90.88 242 GLY A CA 1
ATOM 1975 C C . GLY A 1 242 ? -13.382 1.707 32.345 1.00 90.88 242 GLY A C 1
ATOM 1976 O O . GLY A 1 242 ? -14.080 1.688 33.359 1.00 90.88 242 GLY A O 1
ATOM 1977 N N . SER A 1 243 ? -12.179 1.132 32.311 1.00 91.38 243 SER A N 1
ATOM 1978 C CA . SER A 1 243 ? -11.582 0.439 33.460 1.00 91.38 243 SER A CA 1
ATOM 1979 C C . SER A 1 243 ? -11.186 1.413 34.572 1.00 91.38 243 SER A C 1
ATOM 1981 O O . SER A 1 243 ? -11.439 1.137 35.744 1.00 91.38 243 SER A O 1
ATOM 1983 N N . ILE A 1 244 ? -10.643 2.579 34.214 1.00 94.56 244 ILE A N 1
ATOM 1984 C CA . ILE A 1 244 ? -10.329 3.664 35.151 1.00 94.56 244 ILE A CA 1
ATOM 1985 C C . ILE A 1 244 ? -11.612 4.183 35.814 1.00 94.56 244 ILE A C 1
ATOM 1987 O O . ILE A 1 244 ? -11.685 4.244 37.040 1.00 94.56 244 ILE A O 1
ATOM 1991 N N . CYS A 1 245 ? -12.656 4.480 35.033 1.00 92.69 245 CYS A N 1
ATOM 1992 C CA . CYS A 1 245 ? -13.958 4.886 35.567 1.00 92.69 245 CYS A CA 1
ATOM 1993 C C . CYS A 1 245 ? -14.545 3.825 36.507 1.00 92.69 245 CYS A C 1
ATOM 1995 O O . CYS A 1 245 ? -15.013 4.159 37.594 1.00 92.69 245 CYS A O 1
ATOM 1997 N N . SER A 1 246 ? -14.470 2.543 36.136 1.00 91.38 246 SER A N 1
ATOM 1998 C CA . SER A 1 246 ? -14.925 1.446 36.997 1.00 91.38 246 SER A CA 1
ATOM 1999 C C . SER A 1 246 ? -14.143 1.374 38.311 1.00 91.38 246 SER A C 1
ATOM 2001 O O . SER A 1 246 ? -14.733 1.068 39.344 1.00 91.38 246 SER A O 1
ATOM 2003 N N . CYS A 1 247 ? -12.838 1.656 38.287 1.00 91.81 247 CYS A N 1
ATOM 2004 C CA . CYS A 1 247 ? -12.004 1.701 39.486 1.00 91.81 247 CYS A CA 1
ATOM 2005 C C . CYS A 1 247 ? -12.430 2.845 40.419 1.00 91.81 247 CYS A C 1
ATOM 2007 O O . CYS A 1 247 ? -12.587 2.636 41.620 1.00 91.81 247 CYS A O 1
ATOM 2009 N N . PHE A 1 248 ? -12.709 4.033 39.871 1.00 92.25 248 PH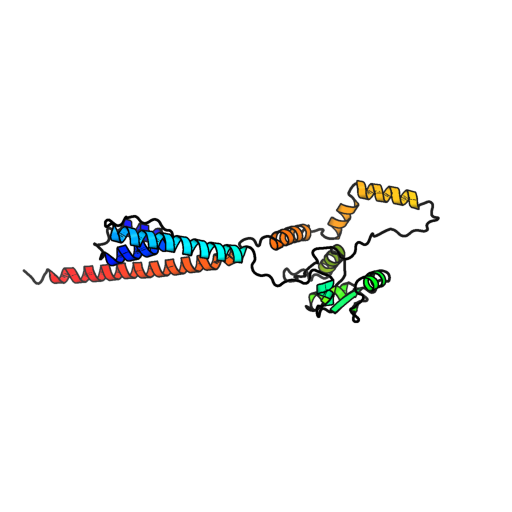E A N 1
ATOM 2010 C CA . PHE A 1 248 ? -13.209 5.164 40.656 1.00 92.25 248 PHE A CA 1
ATOM 2011 C C . PHE A 1 248 ? -14.566 4.886 41.307 1.00 92.25 248 PHE A C 1
ATOM 2013 O O . PHE A 1 248 ? -14.743 5.195 42.484 1.00 92.25 248 PHE A O 1
ATOM 2020 N N . VAL A 1 249 ? -15.505 4.268 40.580 1.00 90.06 249 VAL A N 1
ATOM 2021 C CA . VAL A 1 249 ? -16.805 3.874 41.151 1.00 90.06 249 VAL A CA 1
ATOM 2022 C C . VAL A 1 249 ? -16.609 2.878 42.295 1.00 90.06 249 VAL A C 1
ATOM 2024 O O . VAL A 1 249 ? -17.171 3.077 43.367 1.00 90.06 249 VAL A O 1
ATOM 2027 N N . PHE A 1 250 ? -15.750 1.872 42.116 1.00 88.81 250 PHE A N 1
ATOM 2028 C CA . PHE A 1 250 ? -15.454 0.881 43.154 1.00 88.81 250 PHE A CA 1
ATOM 2029 C C . PHE A 1 250 ? -14.823 1.499 44.415 1.00 88.81 250 PHE A C 1
ATOM 2031 O O . PHE A 1 250 ? -15.217 1.179 45.537 1.00 88.81 250 PHE A O 1
ATOM 2038 N N . LEU A 1 251 ? -13.877 2.431 44.254 1.00 90.94 251 LEU A N 1
ATOM 2039 C CA . LEU A 1 251 ? -13.316 3.185 45.380 1.00 90.94 251 LEU A CA 1
ATOM 2040 C C . LEU A 1 251 ? -14.387 4.032 46.082 1.00 90.94 251 LEU A C 1
ATOM 2042 O O . LEU A 1 251 ? -14.422 4.084 47.312 1.00 90.94 251 LEU A O 1
ATOM 2046 N N . GLY A 1 252 ? -15.288 4.654 45.318 1.00 90.12 252 GLY A N 1
ATOM 2047 C CA . GLY A 1 252 ? -16.435 5.386 45.854 1.00 90.12 252 GLY A CA 1
ATOM 2048 C C . GLY A 1 252 ? -17.373 4.496 46.674 1.00 90.12 252 GLY A C 1
ATOM 2049 O O . GLY A 1 252 ? -17.755 4.868 47.785 1.00 90.12 252 GLY A O 1
ATOM 2050 N N . GLU A 1 253 ? -17.690 3.298 46.179 1.00 90.19 253 GLU A N 1
ATOM 2051 C CA . GLU A 1 253 ? -18.497 2.303 46.895 1.00 90.19 253 GLU A CA 1
ATOM 2052 C C . GLU A 1 253 ? -17.835 1.871 48.212 1.00 90.19 253 GLU A C 1
ATOM 2054 O O . GLU A 1 253 ? -18.508 1.810 49.242 1.00 90.19 253 GLU A O 1
ATOM 2059 N N . LEU A 1 254 ? -16.514 1.649 48.219 1.00 88.62 254 LEU A N 1
ATOM 2060 C CA . LEU A 1 254 ? -15.751 1.314 49.428 1.00 88.62 254 LEU A CA 1
ATOM 2061 C C . LEU A 1 254 ? -15.790 2.431 50.477 1.00 88.62 254 LEU A C 1
ATOM 2063 O O . LEU A 1 254 ? -15.990 2.163 51.665 1.00 88.62 254 LEU A O 1
ATOM 2067 N N . ILE A 1 255 ? -15.618 3.685 50.053 1.00 90.25 255 ILE A N 1
ATOM 2068 C CA . ILE A 1 255 ? -15.680 4.847 50.948 1.00 90.25 255 ILE A CA 1
ATOM 2069 C C . ILE A 1 255 ? -17.093 4.992 51.522 1.00 90.25 255 ILE A C 1
ATOM 2071 O O . ILE A 1 255 ? -17.251 5.122 52.737 1.00 90.25 255 ILE A O 1
ATOM 2075 N N . ALA A 1 256 ? -18.125 4.903 50.678 1.00 86.44 256 ALA A N 1
ATOM 2076 C CA . ALA A 1 256 ? -19.520 4.975 51.105 1.00 86.44 256 ALA A CA 1
ATOM 2077 C C . ALA A 1 256 ? -19.881 3.849 52.087 1.00 86.44 256 ALA A C 1
ATOM 2079 O O . ALA A 1 256 ? -20.555 4.088 53.092 1.00 86.44 256 ALA A O 1
ATOM 2080 N N . PHE A 1 257 ? -19.387 2.633 51.840 1.00 86.81 257 PHE A N 1
ATOM 2081 C CA . PHE A 1 257 ? -19.559 1.497 52.740 1.00 86.81 257 PHE A CA 1
ATOM 2082 C C . PHE A 1 257 ? -18.900 1.750 54.102 1.00 86.81 257 PHE A C 1
ATOM 2084 O O . PHE A 1 257 ? -19.535 1.556 55.140 1.00 86.81 257 PHE A O 1
ATOM 2091 N N . LYS A 1 258 ? -17.660 2.258 54.112 1.00 85.75 258 LYS A N 1
ATOM 2092 C CA . LYS A 1 258 ? -16.924 2.573 55.344 1.00 85.75 258 LYS A CA 1
ATOM 2093 C C . LYS A 1 258 ? -17.601 3.679 56.160 1.00 85.75 258 LYS A C 1
ATOM 2095 O O . LYS A 1 258 ? -17.720 3.539 57.373 1.00 85.75 258 LYS A O 1
ATOM 2100 N N . ILE A 1 259 ? -18.103 4.735 55.512 1.00 84.69 259 ILE A N 1
ATOM 2101 C CA . ILE A 1 259 ? -18.852 5.819 56.175 1.00 84.69 259 ILE A CA 1
ATOM 2102 C C . ILE A 1 259 ? -20.149 5.277 56.787 1.00 84.69 259 ILE A C 1
ATOM 2104 O O . ILE A 1 259 ? -20.433 5.524 57.957 1.00 84.69 259 ILE A O 1
ATOM 2108 N N . LYS A 1 260 ? -20.915 4.476 56.038 1.00 83.81 260 LYS A N 1
ATOM 2109 C CA . LYS A 1 260 ? -22.169 3.888 56.529 1.00 83.81 260 LYS A CA 1
ATOM 2110 C C . LYS A 1 260 ? -21.951 2.956 57.727 1.00 83.81 260 LYS A C 1
ATOM 2112 O O . LYS A 1 260 ? -22.755 2.972 58.659 1.00 83.81 260 LYS A O 1
ATOM 2117 N N . HIS A 1 261 ? -20.863 2.184 57.725 1.00 72.38 261 HIS A N 1
ATOM 2118 C CA . HIS A 1 261 ? -20.492 1.302 58.835 1.00 72.38 261 HIS A CA 1
ATOM 2119 C C . HIS A 1 261 ? -19.938 2.066 60.050 1.00 72.38 261 HIS A C 1
ATOM 2121 O O . HIS A 1 261 ? -20.073 1.596 61.171 1.00 72.38 261 HIS A O 1
ATOM 2127 N N . HIS A 1 262 ? -19.327 3.240 59.875 1.00 63.88 262 HIS A N 1
ATOM 2128 C CA . HIS A 1 262 ? -18.836 4.047 61.001 1.00 63.88 262 HIS A CA 1
ATOM 2129 C C . HIS A 1 262 ? -19.944 4.882 61.673 1.00 63.88 262 HIS A C 1
ATOM 2131 O O . HIS A 1 262 ? -19.843 5.207 62.852 1.00 63.88 262 HIS A O 1
ATOM 2137 N N . VAL A 1 263 ? -21.023 5.208 60.952 1.00 58.12 263 VAL A N 1
ATOM 2138 C CA . VAL A 1 263 ? -22.178 5.967 61.480 1.00 58.12 263 VAL A CA 1
ATOM 2139 C C . VAL A 1 263 ? -23.180 5.077 62.239 1.00 58.12 263 VAL A C 1
ATOM 2141 O O . VAL A 1 263 ? -23.888 5.553 63.122 1.00 58.12 263 VAL A O 1
ATOM 2144 N N . THR A 1 264 ? -23.237 3.777 61.943 1.00 54.00 264 THR A N 1
ATOM 2145 C CA . THR A 1 264 ? -24.167 2.828 62.586 1.00 54.00 264 THR A CA 1
ATOM 2146 C C . THR A 1 264 ? -23.836 2.386 64.026 1.00 54.00 264 THR A C 1
ATOM 2148 O O . THR A 1 264 ? -24.798 2.167 64.763 1.00 54.00 264 THR A O 1
ATOM 2151 N N . PRO A 1 265 ? -22.576 2.295 64.508 1.00 51.12 265 PRO A N 1
ATOM 2152 C CA . PRO A 1 265 ? -22.316 1.926 65.904 1.00 51.12 265 PRO A CA 1
ATOM 2153 C C . PRO A 1 265 ? -22.772 2.985 66.923 1.00 51.12 265 PRO A C 1
ATOM 2155 O O . PRO A 1 265 ? -23.107 2.624 68.043 1.00 51.12 265 PRO A O 1
ATOM 2158 N N . CYS A 1 266 ? -22.890 4.265 66.550 1.00 46.88 266 CYS A N 1
ATOM 2159 C CA . 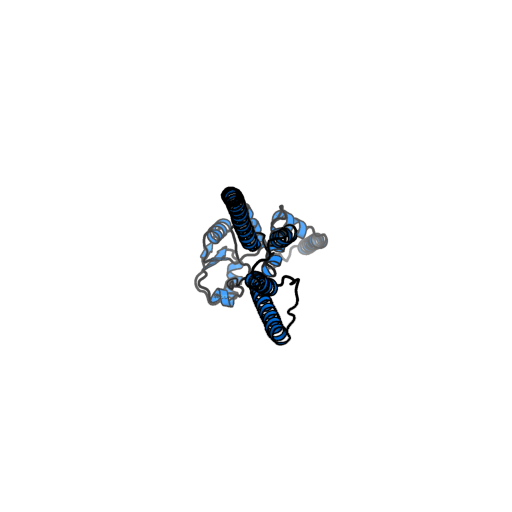CYS A 1 266 ? -23.300 5.324 67.488 1.00 46.88 266 CYS A CA 1
ATOM 2160 C C . CYS A 1 266 ? -24.808 5.387 67.793 1.00 46.88 266 CYS A C 1
ATOM 2162 O O . CYS A 1 266 ? -25.204 6.104 68.708 1.00 46.88 266 CYS A O 1
ATOM 2164 N N . PHE A 1 267 ? -25.670 4.678 67.055 1.00 45.31 267 PHE A N 1
ATOM 2165 C CA . PHE A 1 267 ? -27.125 4.744 67.276 1.00 45.31 267 PHE A CA 1
ATOM 2166 C C . PHE A 1 267 ? -27.677 3.652 68.205 1.00 45.31 267 PHE A C 1
ATOM 2168 O O . PHE A 1 267 ? -28.846 3.724 68.583 1.00 45.31 267 PHE A O 1
ATOM 2175 N N . ILE A 1 268 ? -26.865 2.659 68.585 1.00 48.66 268 ILE A N 1
ATOM 2176 C CA . ILE A 1 268 ? -27.301 1.548 69.450 1.00 48.66 268 ILE A CA 1
ATOM 2177 C C . ILE A 1 268 ? -26.987 1.822 70.935 1.00 48.66 268 ILE A C 1
ATOM 2179 O O . ILE A 1 268 ? -27.695 1.316 71.798 1.00 48.66 268 ILE A O 1
ATOM 2183 N N . GLU A 1 269 ? -26.035 2.704 71.257 1.00 43.09 269 GLU A N 1
ATOM 2184 C CA . GLU A 1 269 ? -25.677 3.030 72.654 1.00 43.09 269 GLU A CA 1
ATOM 2185 C C . GLU A 1 269 ? -26.566 4.087 73.341 1.00 43.09 269 GLU A C 1
ATOM 2187 O O . GLU A 1 269 ? -26.440 4.283 74.541 1.00 43.09 269 GLU A O 1
ATOM 2192 N N . ASN A 1 270 ? -27.511 4.727 72.638 1.00 42.03 270 ASN A N 1
ATOM 2193 C CA . ASN A 1 270 ? -28.444 5.709 73.231 1.00 42.03 270 ASN A CA 1
ATOM 2194 C C . ASN A 1 270 ? -29.883 5.178 73.411 1.00 42.03 270 ASN A C 1
ATOM 2196 O O . ASN A 1 270 ? -30.831 5.952 73.560 1.00 42.03 270 ASN A O 1
ATOM 2200 N N . LYS A 1 271 ? -30.068 3.854 73.372 1.00 42.91 271 LYS A N 1
ATOM 2201 C CA . LYS A 1 271 ? -31.343 3.182 73.665 1.00 42.91 271 LYS A CA 1
ATOM 2202 C C . LYS A 1 271 ? -31.117 1.939 74.532 1.00 42.91 271 LYS A C 1
ATOM 2204 O O . LYS A 1 271 ? -31.430 0.829 74.111 1.00 42.91 271 LYS A O 1
ATOM 2209 N N . LEU A 1 272 ? -30.584 2.141 75.732 1.00 36.88 272 LEU A N 1
ATOM 2210 C CA . LEU A 1 272 ? -30.730 1.248 76.885 1.00 36.88 272 LEU A CA 1
ATOM 2211 C C . LEU A 1 272 ? -30.712 2.094 78.158 1.00 36.88 272 LEU A C 1
ATOM 2213 O O . LEU A 1 272 ? -29.833 2.976 78.247 1.00 36.88 272 LEU A O 1
#

Sequence (272 aa):
MVVVSLSLKIFNAPKSSGYSEHFLNTCSVFLSVPVNRMPKHQRVRTVFFAWILFSLFFMTVFQAFITSFFTDPGKLHQIDTNEELENSNLNLSFIRFTGTLNCWKLFVANKSEFILFKNRSIMFRYFLHSSNFAVLTSEEVIMYNLRFLGEFNDSVTFHKFSSDVINIHKTLIMDITSPLVPLINKVIRRLVEAGIVDEIVESVVDPSGYWQRSRSSIILLGNFVPLSLFHLFSCFVYLIVGSICSCFVFLGELIAFKIKHHVTPCFIENKL

Organism: Diploptera punctata (NCBI:txid6984)

Mean predicted aligned error: 14.38 Å

InterPro domains:
  IPR052192 Ionotropic receptor [PTHR42643] (1-261)

Radius of gyration: 35.07 Å; Cα contacts (8 Å, |Δi|>4): 128; chains: 1; bounding box: 74×41×119 Å

pLDDT: mean 76.08, std 15.59, range [33.94, 96.56]

Solvent-accessible surface area (backbone atoms only — not comparable to full-atom values): 16631 Å² total; per-residue (Å²): 108,70,66,59,59,48,54,61,68,74,43,88,66,74,86,68,64,68,66,61,60,54,50,52,46,53,54,30,47,55,71,73,39,89,72,95,73,80,71,89,49,71,75,55,39,54,55,50,50,53,52,47,52,50,27,50,51,51,51,51,52,51,49,52,50,54,51,46,45,56,63,53,74,70,76,76,89,69,78,55,46,70,70,50,49,69,75,39,92,51,44,41,34,40,62,76,41,93,62,56,56,60,60,41,58,73,70,53,80,80,68,90,69,71,49,74,26,91,45,66,70,59,46,50,58,49,47,76,74,36,94,56,57,44,71,76,72,58,69,66,60,51,48,39,49,43,58,76,66,71,68,75,49,100,78,77,81,81,89,74,50,88,60,87,89,74,91,80,84,90,73,90,86,71,68,87,86,45,84,55,54,69,56,50,52,52,50,54,50,52,38,52,76,68,44,52,52,58,53,51,49,43,52,69,48,40,70,79,50,58,55,68,51,46,50,54,46,48,62,45,47,74,70,45,57,75,89,48,69,73,73,51,43,59,59,52,50,55,51,50,53,52,50,52,53,52,48,52,51,52,52,50,52,52,52,53,51,51,52,56,61,65,59,55,67,71,67,62,76,80,72,123